Protein AF-A0A3S3REC6-F1 (afdb_monomer)

Sequence (178 aa):
SAFGVTTNAQSNPNDKLFLATKEIIESSFNVWVVLAFIFPEFEFIFYPIRLVCSKLQTLLNLGPISHVIRVSSLILEQRRKQNVKRNDLLQAMIDAKVNVEGLKTINENSLAINSDMSANDQMAENVPSLENKKLMKQMNDDEIVANTVLFFEAGYETTSTALAFVIHVLVNNEDIQE

Secondary structure (DSSP, 8-state):
-TT-----TTT-TT-HHHHHHHHHHHS---HHHHHHHH-GGGHHHHHHHHHHHHHHHHHH--SHHHHHHHHHHHHHHHHHHH----SSHHHHHHHT---GGGTTTS-GGGSS-----------------S-TT----PPPHHHHHHHHHHHHHHHHHHHHHHHHHHHHHHHH-HHH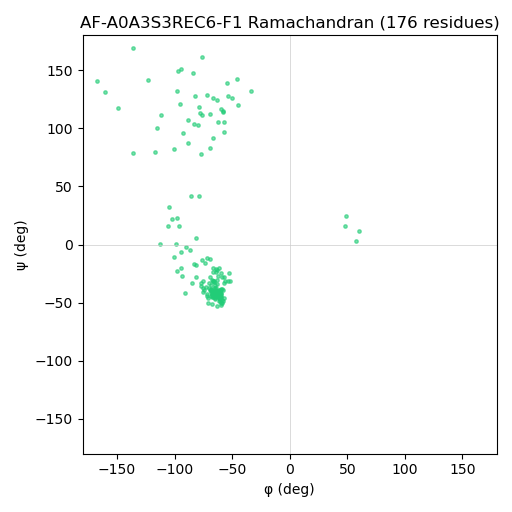H-

Foldseek 3Di:
DQLPDDFPVVVDVVGLLVVLLVCVVPVPDDVLVVVCVVCVVCCVVSVVVVVVVVVVCVVVCPHSVSVLLVVLLVSLVVCVVVVDQDPHPLSVLVVLADDPVVVVPPDPVVVDDPPPPDDDDDDDPDDPPDDVPPPPDGADSSNSSVVVSVCVSVVVVVVVVVVVVVVVVCVVCVVVVD

Radius of gyration: 25.07 Å; Cα contacts (8 Å, |Δi|>4): 68; chains: 1; bounding box: 64×61×57 Å

Organism: NCBI:txid1965070

InterPro domains:
  IPR001128 Cytochrome P450 [PF00067] (101-178)
  IPR036396 Cytochrome P450 superfamily [G3DSA:1.10.630.10] (1-178)
  IPR036396 Cytochrome P450 superfamily [SSF48264] (2-178)
  IPR050476 Insect Cytochrome P450 Detoxification [PTHR24292] (2-178)

Structure (mmCIF, N/CA/C/O backbone):
data_AF-A0A3S3REC6-F1
#
_entry.id   AF-A0A3S3REC6-F1
#
loop_
_atom_site.group_PDB
_atom_site.id
_atom_site.type_symbol
_atom_site.label_atom_id
_atom_site.label_alt_id
_atom_site.label_comp_id
_atom_site.label_asym_id
_atom_site.label_entity_id
_atom_site.label_seq_id
_atom_site.pdbx_PDB_ins_code
_atom_site.Cartn_x
_atom_site.Cartn_y
_atom_site.Cartn_z
_atom_site.occupancy
_atom_site.B_iso_or_equiv
_atom_site.auth_seq_id
_atom_site.auth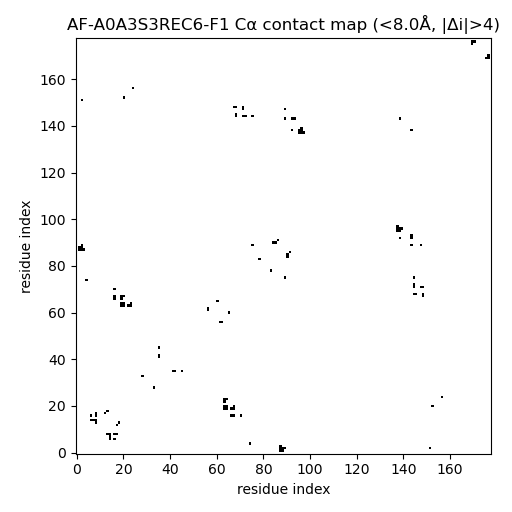_comp_id
_atom_site.auth_asym_id
_atom_site.auth_atom_id
_atom_site.pdbx_PDB_model_num
ATOM 1 N N . SER A 1 1 ? 10.496 4.361 12.028 1.00 49.28 1 SER A N 1
ATOM 2 C CA . SER A 1 1 ? 9.815 4.619 10.744 1.00 49.28 1 SER A CA 1
ATOM 3 C C . SER A 1 1 ? 10.330 3.619 9.723 1.00 49.28 1 SER A C 1
ATOM 5 O O . SER A 1 1 ? 11.511 3.681 9.402 1.00 49.28 1 SER A O 1
ATOM 7 N N . ALA A 1 2 ? 9.493 2.670 9.281 1.00 54.16 2 ALA A N 1
ATOM 8 C CA . ALA A 1 2 ? 9.891 1.559 8.400 1.00 54.16 2 ALA A CA 1
ATOM 9 C C . ALA A 1 2 ? 10.463 2.020 7.044 1.00 54.16 2 ALA A C 1
ATOM 11 O O . ALA A 1 2 ? 11.288 1.329 6.455 1.00 54.16 2 ALA A O 1
ATOM 12 N N . PHE A 1 3 ? 10.087 3.225 6.601 1.00 63.03 3 PHE A N 1
ATOM 13 C CA . PHE A 1 3 ? 10.515 3.804 5.323 1.00 63.03 3 PHE A CA 1
ATOM 14 C C . PHE A 1 3 ? 11.426 5.026 5.471 1.00 63.03 3 PHE A C 1
ATOM 16 O O . PHE A 1 3 ? 11.869 5.603 4.479 1.00 63.03 3 PHE A O 1
ATOM 23 N N . GLY A 1 4 ? 11.744 5.431 6.706 1.00 61.41 4 GLY A N 1
ATOM 24 C CA . GLY A 1 4 ? 12.686 6.517 6.990 1.00 61.41 4 GLY A CA 1
ATOM 25 C C . GLY A 1 4 ? 12.305 7.889 6.417 1.00 61.41 4 GLY A C 1
ATOM 26 O O . GLY A 1 4 ? 13.149 8.781 6.430 1.00 61.41 4 GLY A O 1
ATOM 27 N N . VAL A 1 5 ? 11.072 8.062 5.931 1.00 67.38 5 VAL A N 1
ATOM 28 C CA . VAL A 1 5 ? 10.570 9.323 5.377 1.00 67.38 5 VAL A CA 1
ATOM 29 C C . VAL A 1 5 ? 10.126 10.219 6.522 1.00 67.38 5 VAL A C 1
ATOM 31 O O . VAL A 1 5 ? 9.345 9.808 7.381 1.00 67.38 5 VAL A O 1
ATOM 34 N N . THR A 1 6 ? 10.631 11.446 6.541 1.00 65.44 6 THR A N 1
ATOM 35 C CA . THR A 1 6 ? 10.161 12.494 7.445 1.00 65.44 6 THR A CA 1
ATOM 36 C C . THR A 1 6 ? 9.006 13.223 6.770 1.00 65.44 6 THR A C 1
ATOM 38 O O . THR A 1 6 ? 9.214 14.207 6.065 1.00 65.44 6 THR A O 1
ATOM 41 N N . THR A 1 7 ? 7.788 12.717 6.940 1.00 68.94 7 THR A N 1
ATOM 42 C CA . THR A 1 7 ? 6.572 13.434 6.534 1.00 68.94 7 THR A CA 1
ATOM 43 C C . THR A 1 7 ? 5.969 14.129 7.738 1.00 68.94 7 THR A C 1
ATOM 45 O O . THR A 1 7 ? 5.781 13.502 8.781 1.00 68.94 7 THR A O 1
ATOM 48 N N . ASN A 1 8 ? 5.611 15.403 7.598 1.00 72.62 8 ASN A N 1
ATOM 49 C CA . ASN A 1 8 ? 4.960 16.152 8.671 1.00 72.62 8 ASN A CA 1
ATOM 50 C C . ASN A 1 8 ? 3.435 15.940 8.672 1.00 72.62 8 ASN A C 1
ATOM 52 O O . ASN A 1 8 ? 2.672 16.884 8.849 1.00 72.62 8 ASN A O 1
ATOM 56 N N . ALA A 1 9 ? 2.988 14.703 8.450 1.00 74.75 9 ALA A N 1
ATOM 57 C CA . ALA A 1 9 ? 1.572 14.370 8.306 1.00 74.75 9 ALA A CA 1
ATOM 58 C C . ALA A 1 9 ? 0.759 14.632 9.590 1.00 74.75 9 ALA A C 1
ATOM 60 O O . ALA A 1 9 ? -0.441 14.858 9.519 1.00 74.75 9 ALA A O 1
ATOM 61 N N . GLN A 1 10 ? 1.412 14.637 10.759 1.00 77.06 10 GLN A N 1
ATOM 62 C CA . GLN A 1 10 ? 0.760 14.926 12.041 1.00 77.06 10 GLN A CA 1
ATOM 63 C C . GLN A 1 10 ? 0.491 16.421 12.260 1.00 77.06 10 GLN A C 1
ATOM 65 O O . GLN A 1 10 ? -0.531 16.764 12.843 1.00 77.06 10 GLN A O 1
ATOM 70 N N . SER A 1 11 ? 1.379 17.313 11.798 1.00 81.56 11 SER A N 1
ATOM 71 C CA . SER A 1 11 ? 1.200 18.766 11.985 1.00 81.56 11 SER A CA 1
ATOM 72 C C . SER A 1 11 ? 0.593 19.448 10.759 1.00 81.56 11 SER A C 1
ATOM 74 O O . SER A 1 11 ? 0.043 20.539 10.875 1.00 81.56 11 SER A O 1
ATOM 76 N N . ASN A 1 12 ? 0.724 18.838 9.577 1.00 84.06 12 ASN A N 1
ATOM 77 C CA . ASN A 1 12 ? 0.221 19.360 8.314 1.00 84.06 12 ASN A CA 1
ATOM 78 C C . ASN A 1 12 ? -0.876 18.443 7.740 1.00 84.06 12 ASN A C 1
ATOM 80 O O . ASN A 1 12 ? -0.551 17.454 7.078 1.00 84.06 12 ASN A O 1
ATOM 84 N N . PRO A 1 13 ? -2.162 18.806 7.904 1.00 77.12 13 PRO A N 1
ATOM 85 C CA . PRO A 1 13 ? -3.290 18.061 7.340 1.00 77.12 13 PRO A CA 1
ATOM 86 C C . PRO A 1 13 ? -3.283 17.979 5.805 1.00 77.12 13 PRO A C 1
ATOM 88 O O . PRO A 1 13 ? -3.924 1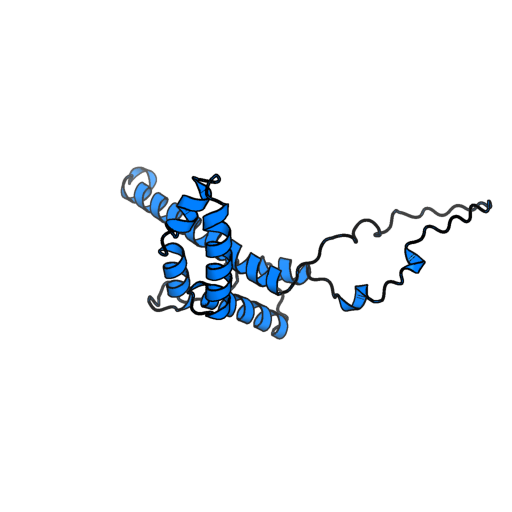7.102 5.236 1.00 77.12 13 PRO A O 1
ATOM 91 N N . ASN A 1 14 ? -2.553 18.877 5.130 1.00 80.56 14 ASN A N 1
ATOM 92 C CA . ASN A 1 14 ? -2.442 18.943 3.670 1.00 80.56 14 ASN A CA 1
ATOM 93 C C . ASN A 1 14 ? -1.171 18.257 3.138 1.00 80.56 14 ASN A C 1
ATOM 95 O O . ASN A 1 14 ? -0.675 18.597 2.059 1.00 80.56 14 ASN A O 1
ATOM 99 N N . ASP A 1 15 ? -0.584 17.332 3.900 1.00 84.19 15 ASP A N 1
ATOM 100 C CA . ASP A 1 15 ? 0.546 16.546 3.415 1.00 84.19 15 ASP A CA 1
ATOM 101 C C . ASP A 1 15 ? 0.125 15.687 2.208 1.00 84.19 15 ASP A C 1
ATOM 103 O O . ASP A 1 15 ? -0.830 14.915 2.261 1.00 84.19 15 ASP A O 1
ATOM 107 N N . LYS A 1 16 ? 0.840 15.836 1.086 1.00 81.75 16 LYS A N 1
ATOM 108 C CA . LYS A 1 16 ? 0.471 15.197 -0.188 1.00 81.75 16 LYS A CA 1
ATOM 109 C C . LYS A 1 16 ? 0.587 13.674 -0.146 1.00 81.75 16 LYS A C 1
ATOM 111 O O . LYS A 1 16 ? -0.143 13.007 -0.871 1.00 81.75 16 LYS A O 1
ATOM 116 N N . LEU A 1 17 ? 1.516 13.121 0.644 1.00 82.56 17 LEU A N 1
ATOM 117 C CA . LEU A 1 17 ? 1.631 11.669 0.791 1.00 82.56 17 LEU A CA 1
ATOM 118 C C . LEU A 1 17 ? 0.459 11.148 1.620 1.00 82.56 17 LEU A C 1
ATOM 120 O O . LEU A 1 17 ? -0.164 10.166 1.228 1.00 82.56 17 LEU A O 1
ATOM 124 N N . PHE A 1 18 ? 0.129 11.834 2.715 1.00 83.31 18 PHE A N 1
ATOM 125 C CA . PHE A 1 18 ? -1.024 11.500 3.545 1.00 83.31 18 PHE A CA 1
ATOM 126 C C . PHE A 1 18 ? -2.338 11.554 2.758 1.00 83.31 18 PHE A C 1
ATOM 128 O O . PHE A 1 18 ? -3.072 10.573 2.764 1.00 83.31 18 PHE A O 1
ATOM 135 N N . LEU A 1 19 ? -2.604 12.643 2.029 1.00 84.50 19 LEU A N 1
ATOM 136 C CA . LEU A 1 19 ? -3.823 12.780 1.226 1.00 84.50 19 LEU A CA 1
ATOM 137 C C . LEU A 1 19 ? -3.920 11.705 0.140 1.00 84.50 19 LEU A C 1
ATOM 139 O O . LEU A 1 19 ? -4.956 11.063 0.023 1.00 84.50 19 LEU A O 1
ATOM 143 N N . ALA A 1 20 ? -2.831 11.436 -0.587 1.00 82.75 20 ALA A N 1
ATOM 144 C CA . ALA A 1 20 ? -2.816 10.369 -1.586 1.00 82.75 20 ALA A CA 1
ATOM 145 C C . ALA A 1 20 ? -3.077 8.989 -0.960 1.00 82.75 20 ALA A C 1
ATOM 147 O O . ALA A 1 20 ? -3.806 8.185 -1.524 1.00 82.75 20 ALA A O 1
ATOM 148 N N . THR A 1 21 ? -2.511 8.720 0.219 1.00 81.56 21 THR A N 1
ATOM 149 C CA . THR A 1 21 ? -2.724 7.456 0.945 1.00 81.56 21 THR A CA 1
ATOM 150 C C . THR A 1 21 ? -4.165 7.335 1.429 1.00 81.56 21 THR A C 1
ATOM 152 O O . THR A 1 21 ? -4.786 6.290 1.275 1.00 81.56 21 THR A O 1
ATOM 155 N N . LYS A 1 22 ? -4.715 8.426 1.968 1.00 84.62 22 LYS A N 1
ATOM 156 C CA . LYS A 1 22 ? -6.105 8.503 2.405 1.00 84.62 22 LYS A CA 1
ATOM 157 C C . LYS A 1 22 ? -7.062 8.243 1.243 1.00 84.62 22 LYS A C 1
ATOM 159 O O . LYS A 1 22 ? -7.970 7.440 1.390 1.00 84.62 22 LYS A O 1
ATOM 164 N N . GLU A 1 23 ? -6.822 8.849 0.083 1.00 82.50 23 GLU A N 1
ATOM 165 C CA . GLU A 1 23 ? -7.627 8.621 -1.121 1.00 82.50 23 GLU A CA 1
ATOM 166 C C . GLU A 1 23 ? -7.552 7.172 -1.628 1.00 82.50 23 GLU A C 1
ATOM 168 O O . GLU A 1 23 ? -8.547 6.670 -2.138 1.00 82.50 23 GLU A O 1
ATOM 173 N N . ILE A 1 24 ? -6.414 6.480 -1.483 1.00 80.94 24 ILE A N 1
ATOM 174 C CA . ILE A 1 24 ? -6.293 5.050 -1.836 1.00 80.94 24 ILE A CA 1
ATOM 175 C C . ILE A 1 24 ? -7.155 4.189 -0.913 1.00 80.94 24 ILE A C 1
ATOM 177 O O . ILE A 1 24 ? -7.873 3.320 -1.393 1.00 80.94 24 ILE A O 1
ATOM 181 N N . ILE A 1 25 ? -7.110 4.454 0.391 1.00 80.06 25 ILE A N 1
ATOM 182 C CA . ILE A 1 25 ? -7.803 3.640 1.399 1.00 80.06 25 ILE A CA 1
ATOM 183 C C . ILE A 1 25 ? -9.306 3.925 1.399 1.00 80.06 25 ILE A C 1
ATOM 185 O O . ILE A 1 25 ? -10.121 3.013 1.490 1.00 80.06 25 ILE A O 1
ATOM 189 N N . GLU A 1 26 ? -9.695 5.193 1.257 1.00 82.44 26 GLU A N 1
ATOM 190 C CA . GLU A 1 26 ? -11.101 5.581 1.122 1.00 82.44 26 GLU A CA 1
ATOM 191 C C . GLU A 1 26 ? -11.669 5.236 -0.261 1.00 82.44 26 GLU A C 1
ATOM 193 O O . GLU A 1 26 ? -12.894 5.209 -0.431 1.00 82.44 26 GLU A O 1
ATOM 198 N N . SER A 1 27 ? -10.815 4.948 -1.254 1.00 73.19 27 SER A N 1
ATOM 199 C CA . SER A 1 27 ? -11.270 4.471 -2.556 1.00 73.19 27 SER A CA 1
ATOM 200 C C . SER A 1 27 ? -11.979 3.137 -2.370 1.00 73.19 27 SER A C 1
ATOM 202 O O . SER A 1 27 ? -11.367 2.086 -2.203 1.00 73.19 27 SER A O 1
ATOM 204 N N . SER A 1 28 ? -13.304 3.178 -2.470 1.00 62.84 28 SER A N 1
ATOM 205 C CA . SER A 1 28 ? -14.133 1.983 -2.401 1.00 62.84 28 SER A CA 1
ATOM 206 C C . SER A 1 28 ? -13.676 0.959 -3.437 1.00 62.84 28 SER A C 1
ATOM 208 O O . SER A 1 28 ? -13.375 1.316 -4.584 1.00 62.84 28 SER A O 1
ATOM 210 N N . PHE A 1 29 ? -13.659 -0.322 -3.049 1.00 65.50 29 PHE A N 1
ATOM 211 C CA . PHE A 1 29 ? -13.465 -1.402 -4.008 1.00 65.50 29 PHE A CA 1
ATOM 212 C C . PHE A 1 29 ? -14.436 -1.198 -5.161 1.00 65.50 29 PHE A C 1
ATOM 214 O O . PHE A 1 29 ? -15.644 -1.039 -4.964 1.00 65.50 29 PHE A O 1
ATOM 221 N N . ASN A 1 30 ? -13.897 -1.174 -6.375 1.00 69.81 30 ASN A N 1
ATOM 222 C CA . ASN A 1 30 ? -14.720 -1.046 -7.556 1.00 69.81 30 ASN A CA 1
ATOM 223 C C . ASN A 1 30 ? -15.709 -2.223 -7.554 1.00 69.81 30 ASN A C 1
ATOM 225 O O . ASN A 1 30 ? -15.290 -3.378 -7.635 1.00 69.81 30 ASN A O 1
ATOM 229 N N . VAL A 1 31 ? -17.010 -1.937 -7.424 1.00 74.31 31 VAL A N 1
ATOM 230 C CA . VAL A 1 31 ? -18.066 -2.959 -7.315 1.00 74.31 31 VAL A CA 1
ATOM 231 C C . VAL A 1 31 ? -17.983 -3.949 -8.476 1.00 74.31 31 VAL A C 1
ATOM 233 O O . VAL A 1 31 ? -18.235 -5.133 -8.288 1.00 74.31 31 VAL A O 1
ATOM 236 N N . TRP A 1 32 ? -17.527 -3.504 -9.649 1.00 70.50 32 TRP A N 1
ATOM 237 C CA . TRP A 1 32 ? -17.286 -4.361 -10.807 1.00 70.50 32 TRP A CA 1
ATOM 238 C C . TRP A 1 32 ? -16.167 -5.389 -10.581 1.00 70.50 32 TRP A C 1
ATOM 240 O O . TRP A 1 32 ? -16.275 -6.515 -11.053 1.00 70.50 32 TRP A O 1
ATOM 250 N N . VAL A 1 33 ? -15.118 -5.036 -9.832 1.00 73.19 33 VAL A N 1
ATOM 251 C CA . VAL A 1 33 ? -14.030 -5.955 -9.445 1.00 73.19 33 VAL A CA 1
ATOM 252 C C . VAL A 1 33 ? -14.519 -6.961 -8.406 1.00 73.19 33 VAL A C 1
ATOM 254 O O . VAL A 1 33 ? -14.241 -8.150 -8.535 1.00 73.19 33 VAL A O 1
ATOM 257 N N . VAL A 1 34 ? -15.291 -6.509 -7.415 1.00 78.06 34 VAL A N 1
ATOM 258 C CA . VAL A 1 34 ? -15.887 -7.394 -6.399 1.00 78.06 34 VAL A CA 1
ATOM 259 C C . VAL A 1 34 ? -16.864 -8.375 -7.049 1.00 78.06 34 VAL A C 1
ATOM 261 O O . VAL A 1 34 ? -16.812 -9.572 -6.780 1.00 78.06 34 VAL A O 1
ATOM 264 N N . LEU A 1 35 ? -17.707 -7.893 -7.965 1.00 76.06 35 LEU A N 1
ATOM 265 C CA . LEU A 1 35 ? -18.659 -8.716 -8.706 1.00 76.06 35 LEU A CA 1
ATOM 266 C C . LEU A 1 35 ? -17.950 -9.754 -9.589 1.00 76.06 35 LEU A C 1
ATOM 268 O O . LEU A 1 35 ? -18.374 -10.906 -9.624 1.00 76.06 35 LEU A O 1
ATOM 272 N N . ALA A 1 36 ? -16.845 -9.374 -10.239 1.00 77.25 36 ALA A N 1
ATOM 273 C CA . ALA A 1 36 ? -16.024 -10.294 -11.024 1.00 77.25 36 ALA A CA 1
ATOM 274 C C . ALA A 1 36 ? -15.333 -11.370 -10.163 1.00 77.25 36 ALA A C 1
ATOM 276 O O . ALA A 1 36 ? -15.144 -12.486 -10.634 1.00 77.25 36 ALA A O 1
ATOM 277 N N . PHE A 1 37 ? -14.973 -11.060 -8.911 1.00 76.38 37 PHE A N 1
ATOM 278 C CA . PHE A 1 37 ? -14.384 -12.033 -7.982 1.00 76.38 37 PHE A CA 1
ATOM 279 C C . PHE A 1 37 ? -15.425 -13.011 -7.415 1.00 76.38 37 PHE A C 1
ATOM 281 O O . PHE A 1 37 ? -15.132 -14.190 -7.237 1.00 76.38 37 PHE A O 1
ATOM 288 N N . ILE A 1 38 ? -16.646 -12.535 -7.143 1.00 84.44 38 ILE A N 1
ATOM 289 C CA . ILE A 1 38 ? -17.734 -13.348 -6.574 1.00 84.44 38 ILE A CA 1
ATOM 290 C C . ILE A 1 38 ? -18.388 -14.253 -7.629 1.00 84.44 38 ILE A C 1
ATOM 292 O O . ILE A 1 38 ? -18.809 -15.360 -7.298 1.00 84.44 38 ILE A O 1
ATOM 296 N N . PHE A 1 39 ? -18.462 -13.817 -8.891 1.00 83.62 39 PHE A N 1
ATOM 297 C CA . PHE A 1 39 ? -19.075 -14.586 -9.979 1.00 83.62 39 PHE A CA 1
ATOM 298 C C . PHE A 1 39 ? -18.063 -14.946 -11.080 1.00 83.62 39 PHE A C 1
ATOM 300 O O . PHE A 1 39 ? -18.059 -14.314 -12.143 1.00 83.62 39 PHE A O 1
ATOM 307 N N . PRO A 1 40 ? -17.240 -15.993 -10.872 1.00 77.31 40 PRO A N 1
ATOM 308 C CA . PRO A 1 40 ? -16.238 -16.425 -11.849 1.00 77.31 40 PRO A CA 1
ATOM 309 C C . PRO A 1 40 ? -16.849 -16.915 -13.175 1.00 77.31 40 PRO A C 1
ATOM 311 O O . PRO A 1 40 ? -16.207 -16.836 -14.214 1.00 77.31 40 PRO A O 1
ATOM 314 N N . GLU A 1 41 ? -18.116 -17.334 -13.194 1.00 80.25 41 GLU A N 1
ATOM 315 C CA . GLU A 1 41 ? -18.803 -17.800 -14.414 1.00 80.25 41 GLU A CA 1
ATOM 316 C C . GLU A 1 41 ? -18.975 -16.707 -15.491 1.00 80.25 41 GLU A C 1
ATOM 318 O O . GLU A 1 41 ? -19.135 -17.004 -16.675 1.00 80.25 41 GLU A O 1
ATOM 323 N N . PHE A 1 42 ? -18.916 -15.423 -15.114 1.00 76.75 42 PHE A N 1
ATOM 324 C CA . PHE A 1 42 ? -19.007 -14.293 -16.051 1.00 76.75 42 PHE A CA 1
ATOM 325 C C . PHE A 1 42 ? -17.635 -13.750 -16.482 1.00 76.75 42 PHE A C 1
ATOM 327 O O . PHE A 1 42 ? -17.545 -12.652 -17.047 1.00 76.75 42 PHE A O 1
ATOM 334 N N . GLU A 1 43 ? -16.556 -14.506 -16.256 1.00 72.62 43 GLU A N 1
ATOM 335 C CA . GLU A 1 43 ? -15.186 -14.090 -16.573 1.00 72.62 43 GLU A CA 1
ATOM 336 C C . GLU A 1 43 ? -15.013 -13.709 -18.053 1.00 72.62 43 GLU A C 1
ATOM 338 O O . GLU A 1 43 ? -14.288 -12.766 -18.360 1.00 72.62 43 GLU A O 1
ATOM 343 N N . PHE A 1 44 ? -15.765 -14.327 -18.972 1.00 77.25 44 PHE A N 1
ATOM 344 C CA . PHE A 1 44 ? -15.744 -13.984 -20.400 1.00 77.25 44 PHE A CA 1
ATOM 345 C C . PHE A 1 44 ? -16.083 -12.507 -20.690 1.00 77.25 44 PHE A C 1
ATOM 347 O O . PHE A 1 44 ? -15.531 -11.918 -21.619 1.00 77.25 44 PHE A O 1
ATOM 354 N N . ILE A 1 45 ? -16.959 -11.887 -19.891 1.00 79.00 45 ILE A N 1
ATOM 355 C CA . ILE A 1 45 ? -17.371 -10.482 -20.055 1.00 79.00 45 ILE A CA 1
ATOM 356 C C . ILE A 1 45 ? -16.466 -9.559 -19.232 1.00 79.00 45 ILE A C 1
ATOM 358 O O . ILE A 1 45 ? -16.039 -8.508 -19.714 1.00 79.00 45 ILE A O 1
ATOM 362 N N . PHE A 1 46 ? -16.133 -9.951 -17.999 1.00 73.94 46 PHE A N 1
ATOM 363 C CA . PHE A 1 46 ? -15.335 -9.117 -17.098 1.00 73.94 46 PHE A CA 1
ATOM 364 C C . PHE A 1 46 ? -13.849 -9.077 -17.460 1.00 73.94 46 PHE A C 1
ATOM 366 O O . PHE A 1 46 ? -13.215 -8.041 -17.268 1.00 73.94 46 PHE A O 1
ATOM 373 N N . TYR A 1 47 ? -13.279 -10.145 -18.019 1.00 80.38 47 TYR A N 1
ATOM 374 C CA . TYR A 1 47 ? -11.870 -10.202 -18.411 1.00 80.38 47 TYR A CA 1
ATOM 375 C C . TYR A 1 47 ? -11.466 -9.134 -19.447 1.00 80.38 47 TYR A C 1
ATOM 377 O O . TYR A 1 47 ? -10.511 -8.396 -19.176 1.00 80.38 47 TYR A O 1
ATOM 385 N N . PRO A 1 48 ? -12.154 -8.972 -20.600 1.00 80.31 48 PRO A N 1
ATOM 386 C CA . PRO A 1 48 ? -11.786 -7.945 -21.575 1.00 80.31 48 PRO A CA 1
ATOM 387 C C . PRO A 1 48 ? -12.001 -6.530 -21.029 1.00 80.31 48 PRO A C 1
ATOM 389 O O . PRO A 1 48 ? -11.157 -5.662 -21.248 1.00 80.31 48 PRO A O 1
ATOM 392 N N . ILE A 1 49 ? -13.071 -6.302 -20.256 1.00 77.06 49 ILE A N 1
ATOM 393 C CA . ILE A 1 49 ? -13.320 -5.021 -19.579 1.00 77.06 49 ILE A CA 1
ATOM 394 C C . ILE A 1 49 ? -12.184 -4.719 -18.598 1.00 77.06 49 ILE A C 1
ATOM 396 O O . ILE A 1 49 ? -11.628 -3.625 -18.630 1.00 77.06 49 ILE A O 1
ATOM 400 N N . ARG A 1 50 ? -11.765 -5.699 -17.786 1.00 74.25 50 ARG A N 1
ATOM 401 C CA . ARG A 1 50 ? -10.642 -5.569 -16.849 1.00 74.25 50 ARG A CA 1
ATOM 402 C C . ARG A 1 50 ? -9.346 -5.227 -17.573 1.00 74.25 50 ARG A C 1
ATOM 404 O O . ARG A 1 50 ? -8.642 -4.337 -17.115 1.00 74.25 50 ARG A O 1
ATOM 411 N N . LEU A 1 51 ? -9.052 -5.885 -18.697 1.00 75.38 51 LEU A N 1
ATOM 412 C CA . LEU A 1 51 ? -7.837 -5.645 -19.481 1.00 75.38 51 LEU A CA 1
ATOM 413 C C . LEU A 1 51 ? -7.820 -4.242 -20.109 1.00 75.38 51 LEU A C 1
ATOM 415 O O . LEU A 1 51 ? -6.788 -3.571 -20.106 1.00 75.38 51 LEU A O 1
ATOM 419 N N . VAL A 1 52 ? -8.957 -3.781 -20.639 1.00 76.81 52 VAL A N 1
ATOM 420 C CA . VAL A 1 52 ? -9.086 -2.439 -21.226 1.00 76.81 52 VAL A CA 1
ATOM 421 C C . VAL A 1 52 ? -9.044 -1.367 -20.140 1.00 76.81 52 VAL A C 1
ATOM 423 O O . VAL A 1 52 ? -8.288 -0.408 -20.276 1.00 76.81 52 VAL A O 1
ATOM 426 N N . CYS A 1 53 ? -9.776 -1.542 -19.036 1.00 69.06 53 CYS A N 1
ATOM 427 C CA . CYS A 1 53 ? -9.737 -0.635 -17.891 1.00 69.06 53 CYS A CA 1
ATOM 428 C C . CYS A 1 53 ? -8.336 -0.564 -17.279 1.00 69.06 53 CYS A C 1
ATOM 430 O O . CYS A 1 53 ? -7.842 0.536 -17.055 1.00 69.06 53 CYS A O 1
ATOM 432 N N . SER A 1 54 ? -7.656 -1.698 -17.077 1.00 67.25 54 SER A N 1
ATOM 433 C CA . SER A 1 54 ? -6.303 -1.712 -16.515 1.00 67.25 54 SER A CA 1
ATOM 434 C C . SER A 1 54 ? -5.299 -1.034 -17.443 1.00 67.25 54 SER A C 1
ATOM 436 O O . SER A 1 54 ? -4.438 -0.294 -16.966 1.00 67.25 54 SER A O 1
ATOM 438 N N . LYS A 1 55 ? -5.414 -1.234 -18.766 1.00 65.25 55 LYS A N 1
ATOM 439 C CA . LYS A 1 55 ? -4.571 -0.544 -19.754 1.00 65.25 55 LYS A CA 1
ATOM 440 C C . LYS A 1 55 ? -4.861 0.951 -19.829 1.00 65.25 55 LYS A C 1
ATOM 442 O O . LYS A 1 55 ? -3.926 1.734 -19.899 1.00 65.25 55 LYS A O 1
ATOM 447 N N . LEU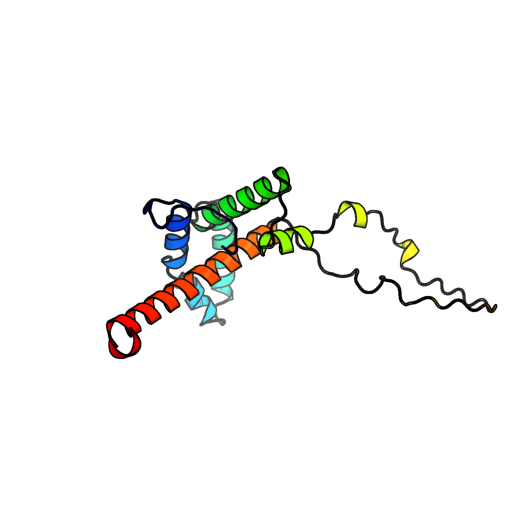 A 1 56 ? -6.125 1.360 -19.782 1.00 63.16 56 LEU A N 1
ATOM 448 C CA . LEU A 1 56 ? -6.506 2.771 -19.811 1.00 63.16 56 LEU A CA 1
ATOM 449 C C . LEU A 1 56 ? -6.070 3.498 -18.529 1.00 63.16 56 LEU A C 1
ATOM 451 O O . LEU A 1 56 ? -5.563 4.613 -18.591 1.00 63.16 56 LEU A O 1
ATOM 455 N N . GLN A 1 57 ? -6.202 2.842 -17.377 1.00 63.00 57 GLN A N 1
ATOM 456 C CA . GLN A 1 57 ? -5.796 3.373 -16.078 1.00 63.00 57 GLN A CA 1
ATOM 457 C C . GLN A 1 57 ? -4.270 3.502 -15.955 1.00 63.00 57 GLN A C 1
ATOM 459 O O . GLN A 1 57 ? -3.786 4.509 -15.441 1.00 63.00 57 GLN A O 1
ATOM 464 N N . THR A 1 58 ? -3.506 2.535 -16.482 1.00 61.44 58 THR A N 1
ATOM 465 C CA . THR A 1 58 ? -2.036 2.646 -16.579 1.00 61.44 58 THR A CA 1
ATOM 466 C C . THR A 1 58 ? -1.597 3.717 -17.575 1.00 61.44 58 THR A C 1
ATOM 468 O O . THR A 1 58 ? -0.618 4.408 -17.316 1.00 61.44 58 THR A O 1
ATOM 471 N N . LEU A 1 59 ? -2.327 3.917 -18.678 1.00 55.53 59 LEU A N 1
ATOM 472 C CA . LEU A 1 59 ? -2.008 4.967 -19.653 1.00 55.53 59 LEU A CA 1
ATOM 473 C C . LEU A 1 59 ? -2.284 6.375 -19.115 1.00 55.53 59 LEU A C 1
ATOM 475 O O . LEU A 1 59 ? -1.581 7.319 -19.466 1.00 55.53 59 LEU A O 1
ATOM 479 N N . LEU A 1 60 ? -3.309 6.519 -18.272 1.00 55.31 60 LEU A N 1
ATOM 480 C CA . LEU A 1 60 ? -3.710 7.814 -17.742 1.00 55.31 60 LEU A CA 1
ATOM 481 C C . LEU A 1 60 ? -2.889 8.261 -16.531 1.00 55.31 60 LEU A C 1
ATOM 483 O O . LEU A 1 60 ? -2.925 9.444 -16.256 1.00 55.31 60 LEU A O 1
ATOM 487 N N . ASN A 1 61 ? -2.138 7.409 -15.817 1.00 57.00 61 ASN A N 1
ATOM 488 C CA . ASN A 1 61 ? -1.251 7.802 -14.693 1.00 57.00 61 ASN A CA 1
ATOM 489 C C . ASN A 1 61 ? -1.871 8.740 -13.618 1.00 57.00 61 ASN A C 1
ATOM 491 O O . ASN A 1 61 ? -1.160 9.326 -12.798 1.00 57.00 61 ASN A O 1
ATOM 495 N N . LEU A 1 62 ? -3.200 8.865 -13.586 1.00 58.41 62 LEU A N 1
ATOM 496 C CA . LEU A 1 62 ? -3.948 9.906 -12.871 1.00 58.41 62 LEU A CA 1
ATOM 497 C C . LEU A 1 62 ? -4.556 9.397 -11.549 1.00 58.41 62 LEU A C 1
ATOM 499 O O . LEU A 1 62 ? -5.540 9.940 -11.060 1.00 58.41 62 LEU A O 1
ATOM 503 N N . GLY A 1 63 ? -4.001 8.322 -10.986 1.00 68.19 63 GLY A N 1
ATOM 504 C CA . GLY A 1 63 ? -4.485 7.731 -9.739 1.00 68.19 63 GLY A CA 1
ATOM 505 C C . GLY A 1 63 ? -3.693 8.207 -8.515 1.00 68.19 63 GLY A C 1
ATOM 506 O O . GLY A 1 63 ? -2.484 8.391 -8.629 1.00 68.19 63 GLY A O 1
ATOM 507 N N . PRO A 1 64 ? -4.304 8.298 -7.323 1.00 70.00 64 PRO A N 1
ATOM 508 C CA . PRO A 1 64 ? -3.599 8.595 -6.066 1.00 70.00 64 PRO A CA 1
ATOM 509 C C . PRO A 1 64 ? -2.391 7.672 -5.814 1.00 70.00 64 PRO A C 1
ATOM 511 O O . PRO A 1 64 ? -1.347 8.099 -5.314 1.00 70.00 64 PRO A O 1
ATOM 514 N N . ILE A 1 65 ? -2.476 6.421 -6.284 1.00 76.50 65 ILE A N 1
ATOM 515 C CA . ILE A 1 65 ? -1.390 5.436 -6.215 1.00 76.50 65 ILE A CA 1
ATOM 516 C C . ILE A 1 65 ? -0.141 5.848 -7.005 1.00 76.50 65 ILE A C 1
ATOM 518 O O . ILE A 1 65 ? 0.975 5.552 -6.581 1.00 76.50 65 ILE A O 1
ATOM 522 N N . SER A 1 66 ? -0.290 6.600 -8.104 1.00 80.12 66 SER A N 1
ATOM 523 C CA . SER A 1 66 ? 0.857 7.092 -8.876 1.00 80.12 66 SER A CA 1
ATOM 524 C C . SER A 1 66 ? 1.668 8.107 -8.070 1.00 80.12 66 SER A C 1
ATOM 526 O O . SER A 1 66 ? 2.895 8.146 -8.177 1.00 80.12 66 SER A O 1
ATOM 528 N N . HIS A 1 67 ? 1.014 8.873 -7.190 1.00 81.88 67 HIS A N 1
ATOM 529 C CA . HIS A 1 67 ? 1.694 9.798 -6.293 1.00 81.88 67 HIS A CA 1
ATOM 530 C C . HIS A 1 67 ? 2.535 9.056 -5.246 1.00 81.88 67 HIS A C 1
ATOM 532 O O . HIS A 1 67 ? 3.683 9.439 -5.012 1.00 81.88 67 HIS A O 1
ATOM 538 N N . VAL A 1 68 ? 2.008 7.977 -4.658 1.00 82.88 68 VAL A N 1
ATOM 539 C CA . VAL A 1 68 ? 2.740 7.145 -3.686 1.00 82.88 68 VAL A CA 1
ATOM 540 C C . VAL A 1 68 ? 3.911 6.425 -4.362 1.00 82.88 68 VAL A C 1
ATOM 542 O O . VAL A 1 68 ? 5.031 6.490 -3.860 1.00 82.88 68 VAL A O 1
ATOM 545 N N . ILE A 1 69 ? 3.702 5.844 -5.549 1.00 85.81 69 ILE A N 1
ATOM 546 C CA . ILE A 1 69 ? 4.764 5.219 -6.358 1.00 85.81 69 ILE A CA 1
ATOM 547 C C . ILE A 1 69 ? 5.878 6.226 -6.672 1.00 85.81 69 ILE A C 1
ATOM 549 O O . ILE A 1 69 ? 7.057 5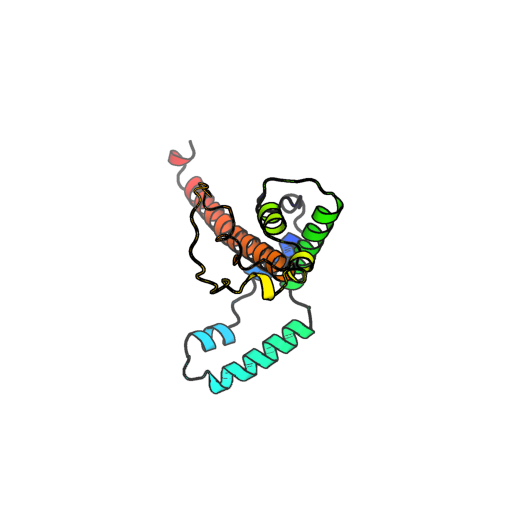.923 -6.489 1.00 85.81 69 ILE A O 1
ATOM 553 N N . ARG A 1 70 ? 5.518 7.448 -7.087 1.00 86.88 70 ARG A N 1
ATOM 554 C CA . ARG A 1 70 ? 6.472 8.526 -7.381 1.00 86.88 70 ARG A CA 1
ATOM 555 C C . ARG A 1 70 ? 7.263 8.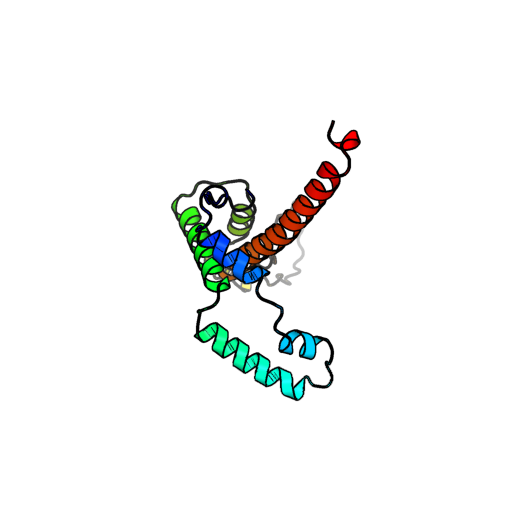955 -6.148 1.00 86.88 70 ARG A C 1
ATOM 557 O O . ARG A 1 70 ? 8.455 9.221 -6.246 1.00 86.88 70 ARG A O 1
ATOM 564 N N . VAL A 1 71 ? 6.624 9.061 -4.985 1.00 84.50 71 VAL A N 1
ATOM 565 C CA . VAL A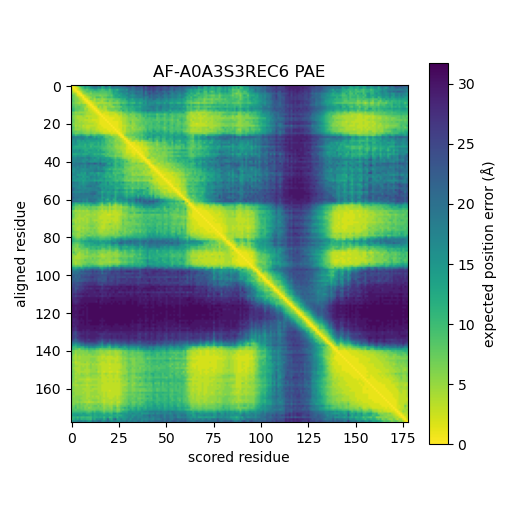 1 71 ? 7.331 9.394 -3.739 1.00 84.50 71 VAL A CA 1
ATOM 566 C C . VAL A 1 71 ? 8.302 8.270 -3.370 1.00 84.50 71 VAL A C 1
ATOM 568 O O . VAL A 1 71 ? 9.464 8.548 -3.079 1.00 84.50 71 VAL A O 1
ATOM 571 N N . SER A 1 72 ? 7.873 7.012 -3.468 1.00 85.19 72 SER A N 1
ATOM 572 C CA . SER A 1 72 ? 8.711 5.834 -3.218 1.00 85.19 72 SER A CA 1
ATOM 573 C C . SER A 1 72 ? 9.922 5.749 -4.154 1.00 85.19 72 SER A C 1
ATOM 575 O O . SER A 1 72 ? 11.031 5.489 -3.683 1.00 85.19 72 SER A O 1
ATOM 577 N N . SER A 1 73 ? 9.761 6.028 -5.452 1.00 86.56 73 SER A N 1
ATOM 578 C CA . SER A 1 73 ? 10.884 6.051 -6.400 1.00 86.56 73 SER A CA 1
ATOM 579 C C . SER A 1 73 ? 11.864 7.191 -6.108 1.00 86.56 73 SER A C 1
ATOM 581 O O . SER A 1 73 ? 13.074 6.969 -6.096 1.00 86.56 73 SER A O 1
ATOM 583 N N . LEU A 1 74 ? 11.367 8.383 -5.756 1.00 86.12 74 LEU A N 1
ATOM 584 C CA . LEU A 1 74 ? 12.212 9.507 -5.334 1.00 86.12 74 LEU A CA 1
ATOM 585 C C . LEU A 1 74 ? 13.027 9.175 -4.077 1.00 86.12 74 LEU A C 1
ATOM 587 O O . LEU A 1 74 ? 14.208 9.515 -3.998 1.00 86.12 74 LEU A O 1
ATOM 591 N N . ILE A 1 75 ? 12.426 8.480 -3.108 1.00 83.69 75 ILE A N 1
ATOM 592 C CA . ILE A 1 75 ? 13.117 8.039 -1.889 1.00 83.69 75 ILE A CA 1
ATOM 593 C C . ILE A 1 75 ? 14.215 7.022 -2.227 1.00 83.69 75 ILE A C 1
ATOM 595 O O . ILE A 1 75 ? 15.327 7.130 -1.702 1.00 83.69 75 ILE A O 1
ATOM 599 N N . LEU A 1 76 ? 13.933 6.059 -3.110 1.00 85.19 76 LEU A N 1
ATOM 600 C CA . LEU A 1 76 ? 14.910 5.071 -3.578 1.00 85.19 76 LEU A CA 1
ATOM 601 C C . LEU A 1 76 ? 16.104 5.747 -4.277 1.00 85.19 76 LEU A C 1
ATOM 603 O O . LEU A 1 76 ? 17.260 5.455 -3.961 1.00 85.19 76 LEU A O 1
ATOM 607 N N . GLU A 1 77 ? 15.843 6.696 -5.178 1.00 85.12 77 GLU A N 1
ATOM 608 C CA . GLU A 1 77 ? 16.889 7.449 -5.877 1.00 85.12 77 GLU A CA 1
ATOM 609 C C . GLU A 1 77 ? 17.724 8.319 -4.935 1.00 85.12 77 GLU A C 1
ATOM 611 O O . GLU A 1 77 ? 18.955 8.349 -5.032 1.00 85.12 77 GLU A O 1
ATOM 616 N N . GLN A 1 78 ? 17.073 9.029 -4.010 1.00 83.12 78 GLN A N 1
ATOM 617 C CA . GLN A 1 78 ? 17.759 9.876 -3.041 1.00 83.12 78 GLN A CA 1
ATOM 618 C C . GLN A 1 78 ? 18.707 9.052 -2.165 1.00 83.12 78 GLN A C 1
ATOM 620 O O . GLN A 1 78 ? 19.850 9.455 -1.937 1.00 83.12 78 GLN A O 1
ATOM 625 N N . ARG A 1 79 ? 18.267 7.870 -1.726 1.00 77.69 79 ARG A N 1
ATOM 626 C CA . ARG A 1 79 ? 19.084 6.945 -0.929 1.00 77.69 79 ARG A CA 1
ATOM 627 C C . ARG A 1 79 ? 20.293 6.431 -1.701 1.00 77.69 79 ARG A C 1
ATOM 629 O O . ARG A 1 79 ? 21.392 6.403 -1.150 1.00 77.69 79 ARG A O 1
ATOM 636 N N 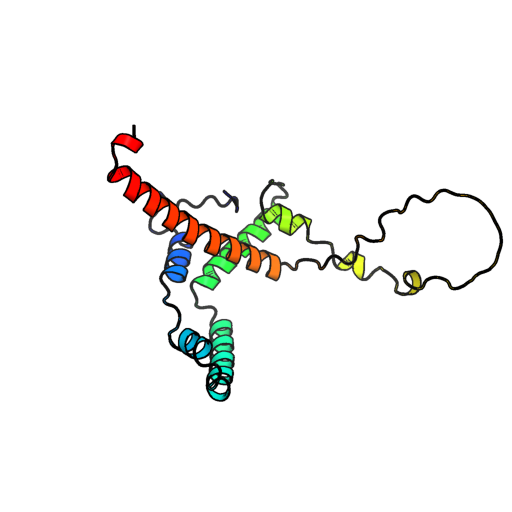. ARG A 1 80 ? 20.126 6.119 -2.990 1.00 77.31 80 ARG A N 1
ATOM 637 C CA . ARG A 1 80 ? 21.242 5.728 -3.866 1.00 77.31 80 ARG A CA 1
ATOM 638 C C . ARG A 1 80 ? 22.299 6.834 -3.970 1.00 77.31 80 ARG A C 1
ATOM 640 O O . ARG A 1 80 ? 23.487 6.534 -3.972 1.00 77.31 80 ARG A O 1
ATOM 647 N N . LYS A 1 81 ? 21.878 8.104 -4.026 1.00 81.88 81 LYS A N 1
ATOM 648 C CA . LYS A 1 81 ? 22.785 9.264 -4.125 1.00 81.88 81 LYS A CA 1
ATOM 649 C C . LYS A 1 81 ? 23.496 9.584 -2.812 1.00 81.88 81 LYS A C 1
ATOM 651 O O . LYS A 1 81 ? 24.662 9.957 -2.833 1.00 81.88 81 LYS A O 1
ATOM 656 N N . GLN A 1 82 ? 22.801 9.461 -1.682 1.00 75.00 82 GLN A N 1
ATOM 657 C CA . GLN A 1 82 ? 23.346 9.843 -0.377 1.00 75.00 82 GLN A CA 1
ATOM 658 C C . GLN A 1 82 ? 24.252 8.762 0.237 1.00 75.00 82 GLN A C 1
ATOM 660 O O . GLN A 1 82 ? 25.045 9.092 1.109 1.00 75.00 82 GLN A O 1
ATOM 665 N N . ASN A 1 83 ? 24.181 7.504 -0.225 1.00 68.44 83 ASN A N 1
ATOM 666 C CA . ASN A 1 83 ? 25.018 6.370 0.217 1.00 68.44 83 ASN A CA 1
ATOM 667 C C . ASN A 1 83 ? 25.106 6.208 1.754 1.00 68.44 83 ASN A C 1
ATOM 669 O O . ASN A 1 83 ? 26.060 5.655 2.298 1.00 68.44 83 ASN A O 1
ATOM 673 N N . VAL A 1 84 ? 24.093 6.706 2.469 1.00 68.94 84 VAL A N 1
ATOM 674 C CA . VAL A 1 84 ? 23.941 6.529 3.912 1.00 68.94 84 VAL A CA 1
ATOM 675 C C . VAL A 1 84 ? 23.172 5.234 4.117 1.00 68.94 84 VAL A C 1
ATOM 677 O O . VAL A 1 84 ? 21.972 5.171 3.852 1.00 68.94 84 VAL A O 1
ATOM 680 N N . LYS A 1 85 ? 23.866 4.196 4.585 1.00 70.62 85 LYS A N 1
ATOM 681 C CA . LYS A 1 85 ? 23.232 2.924 4.938 1.00 70.62 85 LYS A CA 1
ATOM 682 C C . LYS A 1 85 ? 22.414 3.083 6.214 1.00 70.62 85 LYS A C 1
ATOM 684 O O . LYS A 1 85 ? 22.923 3.549 7.233 1.00 70.62 85 LYS A O 1
ATOM 689 N N . ARG A 1 86 ? 21.150 2.666 6.166 1.00 74.44 86 ARG A N 1
ATOM 690 C CA . ARG A 1 86 ? 20.245 2.625 7.320 1.00 74.44 86 ARG A CA 1
ATOM 691 C C . ARG A 1 86 ? 19.720 1.207 7.491 1.00 74.44 86 ARG A C 1
ATOM 693 O O . ARG A 1 86 ? 19.405 0.566 6.503 1.00 74.44 86 ARG A O 1
ATOM 700 N N . ASN A 1 87 ? 19.578 0.724 8.721 1.00 80.12 87 ASN A N 1
ATOM 701 C CA . ASN A 1 87 ? 18.961 -0.582 8.969 1.00 80.12 87 ASN A CA 1
ATOM 702 C C . ASN A 1 87 ? 17.435 -0.468 8.846 1.00 80.12 87 ASN A C 1
ATOM 704 O O . ASN A 1 87 ? 16.732 -0.353 9.848 1.00 80.12 87 ASN A O 1
ATOM 708 N N . ASP A 1 88 ? 16.928 -0.425 7.617 1.00 84.12 88 ASP A N 1
ATOM 709 C CA . ASP A 1 88 ? 15.500 -0.419 7.316 1.00 84.12 88 ASP A CA 1
ATOM 710 C C . ASP A 1 88 ? 15.147 -1.371 6.165 1.00 84.12 88 ASP A C 1
ATOM 712 O O . ASP A 1 88 ? 16.018 -1.924 5.490 1.00 84.12 88 ASP A O 1
ATOM 716 N N . LEU A 1 89 ? 13.844 -1.596 5.975 1.00 85.06 89 LEU A N 1
ATOM 717 C CA . LEU A 1 89 ? 13.325 -2.533 4.978 1.00 85.06 89 LEU A CA 1
ATOM 718 C C . LEU A 1 89 ? 13.783 -2.163 3.561 1.00 85.06 89 LEU A C 1
ATOM 720 O O . LEU A 1 89 ? 14.126 -3.037 2.770 1.00 85.06 89 LEU A O 1
ATOM 724 N N . LEU A 1 90 ? 13.831 -0.866 3.248 1.00 84.50 90 LEU A N 1
ATOM 725 C CA . LEU A 1 90 ? 14.248 -0.385 1.935 1.00 84.50 90 LEU A CA 1
ATOM 726 C C . LEU A 1 90 ? 15.739 -0.638 1.686 1.00 84.50 90 LEU A C 1
ATOM 728 O O . LEU A 1 90 ? 16.099 -1.052 0.589 1.00 84.50 90 LEU A O 1
ATOM 732 N N . GLN A 1 91 ? 16.598 -0.476 2.695 1.00 83.75 91 GLN A N 1
ATOM 733 C CA . GLN A 1 91 ? 18.004 -0.861 2.586 1.00 83.75 91 GLN A CA 1
ATOM 734 C C . GLN A 1 91 ? 18.164 -2.368 2.382 1.00 83.75 91 GLN A C 1
ATOM 736 O O . GLN A 1 91 ? 18.947 -2.766 1.529 1.00 83.75 91 GLN A O 1
ATOM 741 N N . ALA A 1 92 ? 17.399 -3.202 3.092 1.00 85.25 92 ALA A N 1
ATOM 742 C CA . ALA A 1 92 ? 17.436 -4.650 2.888 1.00 85.25 92 ALA A CA 1
ATOM 743 C C . ALA A 1 92 ? 17.039 -5.037 1.450 1.00 85.25 92 ALA A C 1
ATOM 745 O O . ALA A 1 92 ? 17.672 -5.901 0.847 1.00 85.25 92 ALA A O 1
ATOM 746 N N . MET A 1 93 ? 16.040 -4.357 0.873 1.00 85.06 93 MET A N 1
ATOM 747 C CA . MET A 1 93 ? 15.634 -4.546 -0.526 1.00 85.06 93 MET A CA 1
ATOM 748 C C . MET A 1 93 ? 16.695 -4.050 -1.525 1.00 85.06 93 MET A C 1
ATOM 750 O O . MET A 1 93 ? 16.923 -4.701 -2.542 1.00 85.06 93 MET A O 1
ATOM 754 N N . ILE A 1 94 ? 17.377 -2.936 -1.236 1.00 82.00 94 ILE A N 1
ATOM 755 C CA . ILE A 1 94 ? 18.489 -2.424 -2.057 1.00 82.00 94 ILE A CA 1
ATOM 756 C C . ILE A 1 94 ? 19.701 -3.361 -1.989 1.00 82.00 94 ILE A C 1
ATOM 758 O O . ILE A 1 94 ? 20.307 -3.639 -3.017 1.00 82.00 94 ILE A O 1
ATOM 762 N N . ASP A 1 95 ? 20.051 -3.866 -0.806 1.00 80.19 95 ASP A N 1
ATOM 763 C CA . ASP A 1 95 ? 21.183 -4.778 -0.615 1.00 80.19 95 ASP A CA 1
ATOM 764 C C . ASP A 1 95 ? 20.916 -6.156 -1.248 1.00 80.19 95 ASP A C 1
ATOM 766 O O . ASP A 1 95 ? 21.845 -6.826 -1.697 1.00 80.19 95 ASP A O 1
ATOM 770 N N . ALA A 1 96 ? 19.646 -6.565 -1.348 1.00 78.50 96 ALA A N 1
ATOM 771 C CA . ALA A 1 96 ? 19.228 -7.756 -2.088 1.00 78.50 96 ALA A CA 1
ATOM 772 C C . ALA A 1 96 ? 19.325 -7.594 -3.622 1.00 78.50 96 ALA A C 1
ATOM 774 O O . ALA A 1 96 ? 19.240 -8.587 -4.352 1.00 78.50 96 ALA A O 1
ATOM 775 N N . LYS A 1 97 ? 19.528 -6.371 -4.135 1.00 71.44 97 LYS A N 1
ATOM 776 C CA . LYS A 1 97 ? 19.726 -6.097 -5.565 1.00 71.44 97 LYS A CA 1
ATOM 777 C C . LYS A 1 97 ? 21.170 -6.422 -5.974 1.00 71.44 97 LYS A C 1
ATOM 779 O O . LYS A 1 97 ? 22.087 -5.641 -5.733 1.00 71.44 97 LYS A O 1
ATOM 784 N N . VAL A 1 98 ? 21.389 -7.555 -6.642 1.00 60.66 98 VAL A N 1
ATOM 785 C CA . VAL A 1 98 ? 22.697 -7.899 -7.238 1.00 60.66 98 VAL A CA 1
ATOM 786 C C . VAL A 1 98 ? 22.847 -7.247 -8.624 1.00 60.66 98 VAL A C 1
ATOM 788 O O . VAL A 1 98 ? 21.875 -7.038 -9.347 1.00 60.66 98 VAL A O 1
ATOM 791 N N . ASN A 1 99 ? 24.081 -6.877 -8.988 1.00 54.88 99 ASN A N 1
ATOM 792 C CA . ASN A 1 99 ? 24.405 -6.216 -10.253 1.00 54.88 99 ASN A CA 1
ATOM 793 C C . ASN A 1 99 ? 24.224 -7.168 -11.454 1.00 54.88 99 ASN A C 1
ATOM 795 O O . ASN A 1 99 ? 25.001 -8.107 -11.635 1.00 54.88 99 ASN A O 1
ATOM 799 N N . VAL A 1 100 ? 23.227 -6.887 -12.296 1.00 53.16 100 VAL A N 1
ATOM 800 C CA . VAL A 1 100 ? 22.893 -7.632 -13.526 1.00 53.16 100 VAL A CA 1
ATOM 801 C C . VAL A 1 100 ? 24.069 -7.699 -14.511 1.00 53.16 100 VAL A C 1
ATOM 803 O O . VAL A 1 100 ? 24.199 -8.666 -15.261 1.00 53.16 100 VAL A O 1
ATOM 806 N N . GLU A 1 101 ? 24.974 -6.720 -14.496 1.00 51.12 101 GLU A N 1
ATOM 807 C CA . GLU A 1 101 ? 26.145 -6.709 -15.382 1.00 51.12 101 GLU A CA 1
ATOM 808 C C . GLU A 1 101 ? 27.145 -7.829 -15.056 1.00 51.12 101 GLU A C 1
ATOM 810 O O . GLU A 1 101 ? 27.754 -8.381 -15.968 1.00 51.12 101 GLU A O 1
ATOM 815 N N . GLY A 1 102 ? 27.241 -8.247 -13.788 1.00 52.59 102 GLY A N 1
ATOM 816 C CA . GLY A 1 102 ? 28.099 -9.360 -13.365 1.00 52.59 102 GLY A CA 1
ATOM 817 C C . GLY A 1 102 ? 27.547 -10.751 -13.704 1.00 52.59 102 GLY A C 1
ATOM 818 O O . GLY A 1 102 ? 28.279 -11.737 -13.623 1.00 52.59 102 GLY A O 1
ATOM 819 N N . LEU A 1 103 ? 26.268 -10.848 -14.088 1.00 52.28 103 LEU A N 1
ATOM 820 C CA . LEU A 1 103 ? 25.631 -12.095 -14.532 1.00 52.28 103 LEU A CA 1
ATOM 821 C C . LEU A 1 103 ? 25.859 -12.364 -16.022 1.00 52.28 103 LEU A C 1
ATOM 823 O O . LEU A 1 103 ? 26.013 -13.516 -16.409 1.00 52.28 103 LEU A O 1
ATOM 827 N N . LYS A 1 104 ? 25.945 -11.316 -16.851 1.00 54.88 104 LYS A N 1
ATOM 828 C CA . LYS A 1 104 ? 26.261 -11.451 -18.287 1.00 54.88 104 LYS A CA 1
ATOM 829 C C . LYS A 1 104 ? 27.685 -11.958 -18.540 1.00 54.88 104 LYS A C 1
ATOM 831 O O . LYS A 1 104 ? 27.974 -12.454 -19.620 1.00 54.88 104 LYS A O 1
ATOM 836 N N . THR A 1 105 ? 28.568 -11.825 -17.553 1.00 52.84 105 THR A N 1
ATOM 837 C CA . THR A 1 105 ? 29.955 -12.308 -17.588 1.00 52.84 105 THR A CA 1
ATOM 838 C C . THR A 1 105 ? 30.125 -13.761 -17.146 1.00 52.84 105 THR A C 1
ATOM 840 O O . THR A 1 105 ? 31.239 -14.277 -17.210 1.00 52.84 105 THR A O 1
ATOM 843 N N . ILE A 1 106 ? 29.064 -14.435 -16.688 1.00 58.59 106 ILE A N 1
ATOM 844 C CA . ILE A 1 106 ? 29.137 -15.856 -16.339 1.00 58.59 106 ILE A CA 1
ATOM 845 C C . ILE A 1 106 ? 28.967 -16.657 -17.631 1.00 58.59 106 ILE A C 1
ATOM 847 O O . ILE A 1 106 ? 27.878 -16.742 -18.188 1.00 58.59 106 ILE A O 1
ATOM 851 N N . ASN A 1 107 ? 30.083 -17.180 -18.132 1.00 55.00 107 ASN A N 1
ATOM 852 C CA . ASN A 1 107 ? 30.142 -18.004 -19.332 1.00 55.00 107 ASN A CA 1
ATOM 853 C C . ASN A 1 107 ? 29.420 -19.340 -19.083 1.00 55.00 107 ASN A C 1
ATOM 855 O O . ASN A 1 107 ? 29.753 -20.054 -18.138 1.00 55.00 107 ASN A O 1
ATOM 859 N N . GLU A 1 108 ? 28.466 -19.685 -19.949 1.00 56.81 108 GLU A N 1
ATOM 860 C CA . GLU A 1 108 ? 27.684 -20.932 -19.915 1.00 56.81 108 GLU A CA 1
ATOM 861 C C . GLU A 1 108 ? 28.575 -22.190 -19.860 1.00 56.81 108 GLU A C 1
ATOM 863 O O . GLU A 1 108 ? 28.188 -23.209 -19.289 1.00 56.81 108 GLU A O 1
ATOM 868 N N . ASN A 1 109 ? 29.820 -22.096 -20.341 1.00 52.88 109 ASN A N 1
ATOM 869 C CA . ASN A 1 109 ? 30.801 -23.179 -20.295 1.00 52.88 109 ASN A CA 1
ATOM 870 C C . ASN A 1 109 ? 31.319 -23.517 -18.884 1.00 52.88 109 ASN A C 1
ATOM 872 O O . ASN A 1 109 ? 31.958 -24.553 -18.730 1.00 52.88 109 ASN A O 1
ATOM 876 N N . SER A 1 110 ? 31.073 -22.692 -17.858 1.00 53.62 110 SER A N 1
ATOM 877 C CA . SER A 1 110 ? 31.435 -23.033 -16.471 1.00 53.62 110 SER A CA 1
ATOM 878 C C . SER A 1 110 ? 30.328 -23.774 -15.711 1.00 53.62 110 SER A C 1
ATOM 880 O O . SER A 1 110 ? 30.525 -24.101 -14.546 1.00 53.62 110 SER A O 1
ATOM 882 N N . LEU A 1 111 ? 29.159 -23.994 -16.329 1.00 58.53 111 LEU A N 1
ATOM 883 C CA . LEU A 1 111 ? 28.009 -24.687 -15.725 1.00 58.53 111 LEU A CA 1
ATOM 884 C C . LEU A 1 111 ? 27.878 -26.152 -16.165 1.00 58.53 111 LEU A C 1
ATOM 886 O O . LEU A 1 111 ? 27.080 -26.894 -15.591 1.00 58.53 111 LEU A O 1
ATOM 890 N N . ALA A 1 112 ? 28.643 -26.585 -17.168 1.00 55.69 112 ALA A N 1
ATOM 891 C CA . ALA A 1 112 ? 28.734 -27.993 -17.516 1.00 55.69 112 ALA A CA 1
ATOM 892 C C . ALA A 1 112 ? 29.686 -28.684 -16.532 1.00 55.69 112 ALA A C 1
ATOM 894 O O . ALA A 1 112 ? 30.868 -28.354 -16.453 1.00 55.69 112 ALA A O 1
ATOM 895 N N . ILE A 1 113 ? 29.171 -29.656 -15.778 1.00 54.38 113 ILE A N 1
ATOM 896 C CA . ILE A 1 113 ? 30.005 -30.610 -15.046 1.00 54.38 113 ILE A CA 1
ATOM 897 C C . ILE A 1 113 ? 30.880 -31.296 -16.096 1.00 54.38 113 ILE A C 1
ATOM 899 O O . ILE A 1 113 ? 30.350 -31.996 -16.958 1.00 54.38 113 ILE A O 1
ATOM 903 N N . ASN A 1 114 ? 32.197 -31.075 -16.053 1.00 52.25 114 ASN A N 1
ATOM 904 C CA . ASN A 1 114 ? 33.136 -31.809 -16.894 1.00 52.25 114 ASN A CA 1
ATOM 905 C C . ASN A 1 114 ? 32.948 -33.300 -16.599 1.00 52.25 114 ASN A C 1
ATOM 907 O O . ASN A 1 114 ? 33.342 -33.790 -15.542 1.00 52.25 114 ASN A O 1
ATOM 911 N N . SER A 1 115 ? 32.308 -34.017 -17.518 1.00 48.12 115 SER A N 1
ATOM 912 C CA . SER A 1 115 ? 32.106 -35.463 -17.460 1.00 48.12 115 SER A CA 1
ATOM 913 C C . SER A 1 115 ? 33.370 -36.210 -17.883 1.00 48.12 115 SER A C 1
ATOM 915 O O . SER A 1 115 ? 33.290 -37.195 -18.610 1.00 48.12 115 SER A O 1
ATOM 917 N N . ASP A 1 116 ? 34.531 -35.746 -17.430 1.00 40.12 116 ASP A N 1
ATOM 918 C CA . ASP A 1 116 ? 35.795 -36.437 -17.625 1.00 40.12 116 ASP A CA 1
ATOM 919 C C . ASP A 1 116 ? 36.120 -37.172 -16.330 1.00 40.12 116 ASP A C 1
ATOM 921 O O . ASP A 1 116 ? 36.864 -36.717 -15.462 1.00 40.12 116 ASP A O 1
ATOM 925 N N . MET A 1 117 ? 35.507 -38.348 -16.199 1.00 46.41 117 MET A N 1
ATOM 926 C CA . MET A 1 117 ? 35.948 -39.371 -15.263 1.00 46.41 117 MET A CA 1
ATOM 927 C C . MET A 1 117 ? 37.292 -39.910 -15.777 1.00 46.41 117 MET A C 1
ATOM 929 O O . MET A 1 117 ? 37.349 -40.920 -16.472 1.00 46.41 117 MET A O 1
ATOM 933 N N . SER A 1 118 ? 38.387 -39.217 -15.463 1.00 39.19 118 SER A N 1
ATOM 934 C CA . SER A 1 118 ? 39.730 -39.784 -15.556 1.00 39.19 118 SER A CA 1
ATOM 935 C C . SER A 1 118 ? 40.285 -39.934 -14.149 1.00 39.19 118 SER A C 1
ATOM 937 O O . SER A 1 118 ? 40.539 -38.958 -13.447 1.00 39.19 118 SER A O 1
ATOM 939 N N . ALA A 1 119 ? 40.427 -41.190 -13.739 1.00 47.25 119 ALA A N 1
ATOM 940 C CA . ALA A 1 119 ? 40.980 -41.590 -12.461 1.00 47.25 119 ALA A CA 1
ATOM 941 C C . ALA A 1 119 ? 42.419 -41.080 -12.298 1.00 47.25 119 ALA A C 1
ATOM 943 O O . ALA A 1 119 ? 43.307 -41.518 -13.027 1.00 47.25 119 ALA A O 1
ATOM 944 N N . ASN A 1 120 ? 42.647 -40.207 -11.315 1.00 37.56 120 ASN A N 1
ATOM 945 C CA . ASN A 1 120 ? 43.832 -40.278 -10.466 1.00 37.56 120 ASN A CA 1
ATOM 946 C C . ASN A 1 120 ? 43.600 -39.502 -9.158 1.00 37.56 120 ASN A C 1
ATOM 948 O O . ASN A 1 120 ? 43.140 -38.361 -9.182 1.00 37.56 120 ASN A O 1
ATOM 952 N N . ASP A 1 121 ? 43.921 -40.149 -8.039 1.00 42.38 121 ASP A N 1
ATOM 953 C CA . ASP A 1 121 ? 43.963 -39.602 -6.679 1.00 42.38 121 ASP A CA 1
ATOM 954 C C . ASP A 1 121 ? 44.684 -38.250 -6.611 1.00 42.38 121 ASP A C 1
ATOM 956 O O . ASP A 1 121 ? 45.704 -38.103 -7.277 1.00 42.38 121 ASP A O 1
ATOM 960 N N . GLN A 1 122 ? 44.213 -37.311 -5.772 1.00 35.88 122 GLN A N 1
ATOM 961 C CA . GLN A 1 122 ? 44.861 -36.896 -4.507 1.00 35.88 122 GLN A CA 1
ATOM 962 C C . GLN A 1 122 ? 43.899 -36.037 -3.657 1.00 35.88 122 GLN A C 1
ATOM 964 O O . GLN A 1 122 ? 43.147 -35.208 -4.166 1.00 35.88 122 GLN A O 1
ATOM 969 N N . MET A 1 123 ? 43.941 -36.259 -2.342 1.00 45.12 123 MET A N 1
ATOM 970 C CA . MET A 1 123 ? 43.172 -35.582 -1.294 1.00 45.12 123 MET A CA 1
ATOM 971 C C . MET A 1 123 ? 43.301 -34.049 -1.337 1.00 45.12 123 MET A C 1
ATOM 973 O O . MET A 1 123 ? 44.400 -33.512 -1.230 1.00 45.12 123 MET A O 1
ATOM 977 N N . ALA A 1 124 ? 42.165 -33.353 -1.350 1.00 33.56 124 ALA A N 1
ATOM 978 C CA . ALA A 1 124 ? 42.024 -32.013 -0.789 1.00 33.56 124 ALA A CA 1
ATOM 979 C C . ALA A 1 124 ? 40.586 -31.857 -0.276 1.00 33.56 124 ALA A C 1
ATOM 981 O O . ALA A 1 124 ? 39.630 -31.960 -1.045 1.00 33.56 124 ALA A O 1
ATOM 982 N N . GLU A 1 125 ? 40.434 -31.647 1.034 1.00 42.91 125 GLU A N 1
ATOM 983 C CA . GLU A 1 125 ? 39.184 -31.207 1.653 1.00 42.91 125 GLU A CA 1
ATOM 984 C C . GLU A 1 125 ? 38.744 -29.883 1.015 1.00 42.91 125 GLU A C 1
ATOM 986 O O . GLU A 1 125 ? 39.188 -28.807 1.409 1.00 42.91 125 GLU A O 1
ATOM 991 N N . ASN A 1 126 ? 37.851 -29.946 0.033 1.00 38.31 126 ASN A N 1
ATOM 992 C CA . ASN A 1 126 ? 37.098 -28.778 -0.389 1.00 38.31 126 ASN A CA 1
ATOM 993 C C . ASN A 1 126 ? 35.791 -28.760 0.398 1.00 38.31 126 ASN A C 1
ATOM 995 O O . ASN A 1 126 ? 34.811 -29.425 0.063 1.00 38.31 126 ASN A O 1
ATOM 999 N N . VAL A 1 127 ? 35.820 -27.990 1.487 1.00 42.78 127 VAL A N 1
ATOM 1000 C CA . VAL A 1 127 ? 34.652 -27.360 2.114 1.00 42.78 127 VAL A CA 1
ATOM 1001 C C . VAL A 1 127 ? 33.651 -26.984 1.012 1.00 42.78 127 VAL A C 1
ATOM 1003 O O . VAL A 1 127 ? 34.087 -26.374 0.034 1.00 42.78 127 VAL A O 1
ATOM 1006 N N . PRO A 1 128 ? 32.342 -27.292 1.115 1.00 42.62 128 PRO A N 1
ATOM 1007 C CA . PRO A 1 128 ? 31.387 -26.887 0.090 1.00 42.62 128 PRO A CA 1
ATOM 1008 C C . PRO A 1 128 ? 31.270 -25.357 0.105 1.00 42.62 128 PRO A C 1
ATOM 1010 O O . PRO A 1 128 ? 30.502 -24.759 0.861 1.00 42.62 128 PRO A O 1
ATOM 1013 N N . SER A 1 129 ? 32.097 -24.711 -0.712 1.00 39.81 129 SER A N 1
ATOM 1014 C CA . SER A 1 129 ? 32.172 -23.274 -0.883 1.00 39.81 129 SER A CA 1
ATOM 1015 C C . SER A 1 129 ? 31.019 -22.816 -1.760 1.00 39.81 129 SER A C 1
ATOM 1017 O O . SER A 1 129 ? 30.986 -23.111 -2.946 1.00 39.81 129 SER A O 1
ATOM 1019 N N . LEU A 1 130 ? 30.105 -22.050 -1.163 1.00 48.78 130 LEU A N 1
ATOM 1020 C CA . LEU A 1 130 ? 29.480 -20.848 -1.736 1.00 48.78 130 LEU A CA 1
ATOM 1021 C C . LEU A 1 130 ? 28.715 -20.950 -3.080 1.00 48.78 130 LEU A C 1
ATOM 1023 O O . LEU A 1 130 ? 28.217 -19.934 -3.556 1.00 48.78 130 LEU A O 1
ATOM 1027 N N . GLU A 1 131 ? 28.570 -22.121 -3.691 1.00 46.31 131 GLU A N 1
ATOM 1028 C CA . GLU A 1 131 ? 28.056 -22.234 -5.063 1.00 46.31 131 GLU A CA 1
ATOM 1029 C C . GLU A 1 131 ? 26.537 -22.477 -5.120 1.00 46.31 131 GLU A C 1
ATOM 1031 O O . GLU A 1 131 ? 25.845 -21.973 -6.002 1.00 46.31 131 GLU A O 1
ATOM 1036 N N . ASN A 1 132 ? 25.961 -23.093 -4.084 1.00 39.81 132 ASN A N 1
ATOM 1037 C CA . ASN A 1 132 ? 24.527 -23.413 -4.031 1.00 39.81 132 ASN A CA 1
ATOM 1038 C C . ASN A 1 132 ? 23.607 -22.251 -3.605 1.00 39.81 132 ASN A C 1
ATOM 1040 O O . ASN A 1 132 ? 22.405 -22.442 -3.441 1.00 39.81 132 ASN A O 1
ATOM 1044 N N . LYS A 1 133 ? 24.134 -21.032 -3.425 1.00 43.88 133 LYS A N 1
ATOM 1045 C CA . LYS A 1 133 ? 23.332 -19.864 -3.005 1.00 43.88 133 LYS A CA 1
ATOM 1046 C C . LYS A 1 133 ? 22.912 -18.948 -4.163 1.00 43.88 133 LYS A C 1
ATOM 1048 O O . LYS A 1 133 ? 22.286 -17.924 -3.918 1.00 43.88 133 LYS A O 1
ATOM 1053 N N . LYS A 1 134 ? 23.268 -19.261 -5.416 1.00 45.34 134 LYS A N 1
ATOM 1054 C CA . LYS A 1 134 ? 23.285 -18.274 -6.517 1.00 45.34 134 LYS A CA 1
ATOM 1055 C C . LYS A 1 134 ? 22.163 -18.368 -7.559 1.00 45.34 134 LYS A C 1
ATOM 1057 O O . LYS A 1 134 ? 22.244 -17.702 -8.583 1.00 45.34 134 LYS A O 1
ATOM 1062 N N . LEU A 1 135 ? 21.082 -19.092 -7.264 1.00 46.28 135 LEU A N 1
ATOM 1063 C CA . LEU A 1 135 ? 19.805 -19.002 -7.994 1.00 46.28 135 LEU A CA 1
ATOM 1064 C C . LEU A 1 135 ? 18.744 -18.231 -7.188 1.00 46.28 135 LEU A C 1
ATOM 1066 O O . LEU A 1 135 ? 17.553 -18.525 -7.251 1.00 46.28 135 LEU A O 1
ATOM 1070 N N . MET A 1 136 ? 19.154 -17.250 -6.380 1.00 52.44 136 MET A N 1
ATOM 1071 C CA . MET A 1 136 ? 18.189 -16.374 -5.717 1.00 52.44 136 MET A CA 1
ATOM 1072 C C . MET A 1 136 ? 17.650 -15.378 -6.745 1.00 52.44 136 MET A C 1
ATOM 1074 O O . MET A 1 136 ? 18.393 -14.522 -7.223 1.00 52.44 136 MET A O 1
ATOM 1078 N N . LYS A 1 137 ? 16.364 -15.516 -7.094 1.00 56.59 137 LYS A N 1
ATOM 1079 C CA . LYS A 1 137 ? 15.582 -14.531 -7.856 1.00 56.59 137 LYS A CA 1
ATOM 1080 C C . LYS A 1 137 ? 15.858 -13.131 -7.290 1.00 56.59 137 LYS A C 1
ATOM 1082 O O . LYS A 1 137 ? 15.654 -12.898 -6.102 1.00 56.59 137 LYS A O 1
ATOM 1087 N N . GLN A 1 138 ? 16.370 -12.243 -8.134 1.00 67.12 138 GLN A N 1
ATOM 1088 C CA . GLN A 1 138 ? 16.840 -10.910 -7.746 1.00 67.12 138 GLN A CA 1
ATOM 1089 C C . GLN A 1 138 ? 15.734 -9.875 -7.952 1.00 67.12 138 GLN A C 1
ATOM 1091 O O . GLN A 1 138 ? 14.896 -10.055 -8.832 1.00 67.12 138 GLN A O 1
ATOM 1096 N N . MET A 1 139 ? 15.750 -8.807 -7.151 1.00 69.81 139 MET A N 1
ATOM 1097 C CA . MET A 1 139 ? 14.677 -7.811 -7.104 1.00 69.81 139 MET A CA 1
ATOM 1098 C C . MET A 1 139 ? 14.985 -6.604 -8.008 1.00 69.81 139 MET A C 1
ATOM 1100 O O . MET A 1 139 ? 16.011 -5.943 -7.826 1.00 69.81 139 MET A O 1
ATOM 1104 N N . ASN A 1 140 ? 14.125 -6.318 -8.990 1.00 82.38 140 ASN A N 1
ATOM 1105 C CA . ASN A 1 140 ? 14.245 -5.148 -9.877 1.00 82.38 140 ASN A CA 1
ATOM 1106 C C . ASN A 1 140 ? 13.821 -3.845 -9.166 1.00 82.38 140 ASN A C 1
ATOM 1108 O O . ASN A 1 140 ? 13.088 -3.894 -8.186 1.00 82.38 140 ASN A O 1
ATOM 1112 N N . ASP A 1 141 ? 14.215 -2.667 -9.670 1.00 82.56 141 ASP A N 1
ATOM 1113 C CA . ASP A 1 141 ? 13.814 -1.378 -9.073 1.00 82.56 141 ASP A CA 1
ATOM 1114 C C . ASP A 1 141 ? 12.287 -1.216 -9.028 1.00 82.56 141 ASP A C 1
ATOM 1116 O O . ASP A 1 141 ? 11.751 -0.771 -8.013 1.00 82.56 141 ASP A O 1
ATOM 1120 N N . ASP A 1 142 ? 11.583 -1.664 -10.069 1.00 83.38 142 ASP A N 1
ATOM 1121 C CA . ASP A 1 142 ? 10.117 -1.662 -10.091 1.00 83.38 142 ASP A CA 1
ATOM 1122 C C . ASP A 1 142 ? 9.529 -2.584 -9.015 1.00 83.38 142 ASP A C 1
ATOM 1124 O O . ASP A 1 142 ? 8.541 -2.237 -8.374 1.00 83.38 142 ASP A O 1
ATOM 1128 N N . GLU A 1 143 ? 10.162 -3.734 -8.760 1.00 84.38 143 GLU A N 1
ATOM 1129 C CA . GLU A 1 143 ? 9.749 -4.655 -7.696 1.00 84.38 143 GLU A CA 1
ATOM 1130 C C . GLU A 1 143 ? 10.050 -4.066 -6.311 1.00 84.38 143 GLU A C 1
ATOM 1132 O O . GLU A 1 143 ? 9.242 -4.211 -5.396 1.00 84.38 143 GLU A O 1
ATOM 1137 N N . ILE A 1 144 ? 11.174 -3.351 -6.153 1.00 86.69 144 ILE A N 1
ATOM 1138 C CA . ILE A 1 144 ? 11.517 -2.619 -4.924 1.00 86.69 144 ILE A CA 1
ATOM 1139 C C . ILE A 1 144 ? 10.485 -1.542 -4.635 1.00 86.69 144 ILE A C 1
ATOM 1141 O O . ILE A 1 144 ? 9.978 -1.473 -3.514 1.00 86.69 144 ILE A O 1
ATOM 1145 N N . VAL A 1 145 ? 10.137 -0.727 -5.626 1.00 87.31 145 VAL A N 1
ATOM 1146 C CA . VAL A 1 145 ? 9.119 0.314 -5.470 1.00 87.31 145 VAL A CA 1
ATOM 1147 C C . VAL A 1 145 ? 7.749 -0.309 -5.196 1.00 87.31 145 VAL A C 1
ATOM 1149 O O . VAL A 1 145 ? 7.088 0.114 -4.250 1.00 87.31 145 VAL A O 1
ATOM 1152 N N . ALA A 1 146 ? 7.345 -1.344 -5.937 1.00 86.50 146 ALA A N 1
ATOM 1153 C CA . ALA A 1 146 ? 6.061 -2.016 -5.739 1.00 86.50 146 ALA A CA 1
ATOM 1154 C C . ALA A 1 146 ? 5.932 -2.618 -4.332 1.00 86.50 146 ALA A C 1
ATOM 1156 O O . ALA A 1 146 ? 4.953 -2.349 -3.636 1.00 86.50 146 ALA A O 1
ATOM 1157 N N . ASN A 1 147 ? 6.945 -3.356 -3.868 1.00 87.69 147 ASN A N 1
ATOM 1158 C CA . ASN A 1 147 ? 6.943 -3.920 -2.519 1.00 87.69 147 ASN A CA 1
ATOM 1159 C C . ASN A 1 147 ? 6.971 -2.824 -1.448 1.00 87.69 147 ASN A C 1
ATOM 1161 O O . ASN A 1 147 ? 6.292 -2.945 -0.433 1.00 87.69 147 ASN A O 1
ATOM 1165 N N . THR A 1 148 ? 7.699 -1.728 -1.676 1.00 86.94 148 THR A N 1
ATOM 1166 C CA . THR A 1 148 ? 7.709 -0.573 -0.762 1.00 86.94 148 THR A CA 1
ATOM 1167 C C . THR A 1 148 ? 6.306 0.006 -0.587 1.00 86.94 148 THR A C 1
ATOM 1169 O O . THR A 1 148 ? 5.875 0.221 0.544 1.00 86.94 148 THR A O 1
ATOM 1172 N N . VAL A 1 149 ? 5.588 0.230 -1.691 1.00 86.31 149 VAL A N 1
ATOM 1173 C CA . VAL A 1 149 ? 4.212 0.746 -1.663 1.00 86.31 149 VAL A CA 1
ATOM 1174 C C . VAL A 1 149 ? 3.278 -0.241 -0.962 1.00 86.31 149 VAL A C 1
ATOM 1176 O O . VAL A 1 149 ? 2.530 0.168 -0.080 1.00 86.31 149 VAL A O 1
ATOM 1179 N N . LEU A 1 150 ? 3.391 -1.537 -1.269 1.00 87.56 150 LEU A N 1
ATOM 1180 C CA . LEU A 1 150 ? 2.575 -2.589 -0.660 1.00 87.56 150 LEU A CA 1
ATOM 1181 C C . LEU A 1 150 ? 2.738 -2.650 0.866 1.00 87.56 150 LEU A C 1
ATOM 1183 O O . LEU A 1 150 ? 1.753 -2.650 1.600 1.00 87.56 150 LEU A O 1
ATOM 1187 N N . PHE A 1 151 ? 3.980 -2.685 1.359 1.00 88.56 151 PHE A N 1
ATOM 1188 C CA . PHE A 1 151 ? 4.250 -2.716 2.799 1.00 88.56 151 PHE A CA 1
ATOM 1189 C C . PHE A 1 151 ? 3.814 -1.426 3.502 1.00 88.56 151 PHE A C 1
ATOM 1191 O O . PHE A 1 151 ? 3.436 -1.463 4.673 1.00 88.56 151 PHE A O 1
ATOM 1198 N N . PHE A 1 152 ? 3.879 -0.288 2.810 1.00 86.25 152 PHE A N 1
ATOM 1199 C CA . PHE A 1 152 ? 3.407 0.985 3.337 1.00 86.25 152 PHE A CA 1
ATOM 1200 C C . PHE A 1 152 ? 1.884 1.000 3.500 1.00 86.25 152 PHE A C 1
ATOM 1202 O O . PHE A 1 152 ? 1.408 1.301 4.590 1.00 86.25 152 PHE A O 1
ATOM 1209 N N . GLU A 1 153 ? 1.137 0.630 2.461 1.00 83.75 153 GLU A N 1
ATOM 1210 C CA . GLU A 1 153 ? -0.330 0.621 2.466 1.00 83.75 153 GLU A CA 1
ATOM 1211 C C . GLU A 1 153 ? -0.881 -0.374 3.494 1.00 83.75 153 GLU A C 1
ATOM 1213 O O . GLU A 1 153 ? -1.603 0.016 4.415 1.00 83.75 153 GLU A O 1
ATOM 1218 N N . ALA A 1 154 ? -0.431 -1.632 3.423 1.00 87.38 154 ALA A N 1
ATOM 1219 C CA . ALA A 1 154 ? -0.861 -2.682 4.343 1.00 87.38 154 ALA A CA 1
ATOM 1220 C C . ALA A 1 154 ? -0.501 -2.358 5.802 1.00 87.38 154 ALA A C 1
ATOM 1222 O O . ALA A 1 154 ? -1.282 -2.616 6.719 1.00 87.38 154 ALA A O 1
ATOM 1223 N N . GLY A 1 155 ? 0.683 -1.779 6.028 1.00 87.19 155 GLY A N 1
ATOM 1224 C CA . GLY A 1 155 ? 1.123 -1.370 7.357 1.00 87.19 155 GLY A CA 1
ATOM 1225 C C . GLY A 1 155 ? 0.328 -0.184 7.894 1.00 87.19 155 GLY A C 1
ATOM 1226 O O . GLY A 1 155 ? 0.010 -0.151 9.079 1.00 87.19 155 GLY A O 1
ATOM 1227 N N . TYR A 1 156 ? -0.010 0.784 7.045 1.00 86.62 156 TYR A N 1
ATOM 1228 C CA . TYR A 1 156 ? -0.713 1.992 7.458 1.00 86.62 156 TYR A CA 1
ATOM 1229 C C . TYR A 1 156 ? -2.173 1.712 7.840 1.00 86.62 156 TYR A C 1
ATOM 1231 O O . TYR A 1 156 ? -2.598 2.093 8.932 1.00 86.62 156 TYR A O 1
ATOM 1239 N N . GLU A 1 157 ? -2.937 1.024 6.992 1.00 86.00 157 GLU A N 1
ATOM 1240 C CA . GLU A 1 157 ? -4.370 0.787 7.226 1.00 86.00 157 GLU A CA 1
ATOM 1241 C C . GLU A 1 157 ? -4.611 -0.087 8.466 1.00 86.00 157 GLU A C 1
ATOM 1243 O O . GLU A 1 157 ? -5.404 0.255 9.348 1.00 86.00 157 GLU A O 1
ATOM 1248 N N . THR A 1 158 ? -3.868 -1.189 8.585 1.00 90.81 158 THR A N 1
ATOM 1249 C CA . THR A 1 158 ? -4.036 -2.134 9.697 1.00 90.81 158 THR A CA 1
ATOM 1250 C C . THR A 1 158 ? -3.622 -1.528 11.035 1.00 90.81 158 THR A C 1
ATOM 1252 O O . THR A 1 158 ? -4.358 -1.648 12.015 1.00 90.81 158 THR A O 1
ATOM 1255 N N . THR A 1 159 ? -2.478 -0.835 11.096 1.00 92.00 159 THR A N 1
ATOM 1256 C CA . THR A 1 159 ? -1.997 -0.244 12.355 1.00 92.00 159 THR A CA 1
ATOM 1257 C C . THR A 1 159 ? -2.812 0.972 12.776 1.00 92.00 159 THR A C 1
ATOM 1259 O O . THR A 1 159 ? -3.065 1.124 13.969 1.00 92.00 159 THR A O 1
ATOM 1262 N N . SER A 1 160 ? -3.268 1.809 11.836 1.00 89.81 160 SER A N 1
ATOM 1263 C CA . SER A 1 160 ? -4.142 2.946 12.157 1.00 89.81 160 SER A CA 1
ATOM 1264 C C . SER A 1 160 ? -5.493 2.479 12.700 1.00 89.81 160 SER A C 1
ATOM 1266 O O . SER A 1 160 ? -5.941 2.989 13.726 1.00 89.81 160 SER A O 1
ATOM 1268 N N . THR A 1 161 ? -6.089 1.450 12.092 1.00 90.81 161 THR A N 1
ATOM 1269 C CA . THR A 1 161 ? -7.343 0.845 12.565 1.00 90.81 161 THR A CA 1
ATOM 1270 C C . THR A 1 161 ? -7.169 0.185 13.931 1.00 90.81 161 THR A C 1
ATOM 1272 O O . THR A 1 161 ? -7.975 0.410 14.835 1.00 90.81 161 THR A O 1
ATOM 1275 N N . ALA A 1 162 ? -6.094 -0.586 14.124 1.00 95.06 162 ALA A N 1
ATOM 1276 C CA . ALA A 1 162 ? -5.794 -1.204 15.412 1.00 95.06 162 ALA A CA 1
ATOM 1277 C C . ALA A 1 162 ? -5.595 -0.150 16.510 1.00 95.06 162 ALA A C 1
ATOM 1279 O O . ALA A 1 162 ? -6.151 -0.284 17.597 1.00 95.06 162 ALA A O 1
ATOM 1280 N N . LEU A 1 163 ? -4.856 0.926 16.222 1.00 93.81 163 LEU A N 1
ATOM 1281 C CA . LEU A 1 163 ? -4.641 2.017 17.168 1.00 93.81 163 LEU A CA 1
ATOM 1282 C C . LEU A 1 163 ? -5.951 2.741 17.504 1.00 93.81 163 LEU A C 1
ATOM 1284 O O . LEU A 1 163 ? -6.195 3.031 18.672 1.00 93.81 163 LEU A O 1
ATOM 1288 N N . ALA A 1 164 ? -6.812 2.986 16.512 1.00 92.56 164 ALA A N 1
ATOM 1289 C CA . ALA A 1 164 ? -8.131 3.573 16.735 1.00 92.56 164 ALA A CA 1
ATOM 1290 C C . ALA A 1 164 ? -8.992 2.696 17.658 1.00 92.56 164 ALA A C 1
ATOM 1292 O O . ALA A 1 164 ? -9.627 3.212 18.576 1.00 92.56 164 ALA A O 1
ATOM 1293 N N . PHE A 1 165 ? -8.965 1.374 17.465 1.00 94.44 165 PHE A N 1
ATOM 1294 C CA . PHE A 1 165 ? -9.670 0.433 18.333 1.00 94.44 165 PHE A CA 1
ATOM 1295 C C . PHE A 1 165 ? -9.096 0.416 19.753 1.00 94.44 165 PHE A C 1
ATOM 1297 O O . PHE A 1 165 ? -9.850 0.481 20.718 1.00 94.44 165 PHE A O 1
ATOM 1304 N N . VAL A 1 166 ? -7.768 0.389 19.894 1.00 94.25 166 VAL A N 1
ATOM 13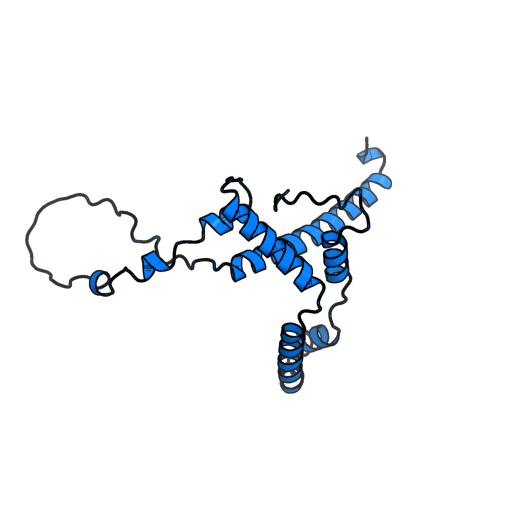05 C CA . VAL A 1 166 ? -7.102 0.452 21.203 1.00 94.25 166 VAL A CA 1
ATOM 1306 C C . VAL A 1 166 ? -7.498 1.723 21.948 1.00 94.25 166 VAL A C 1
ATOM 1308 O O . VAL A 1 166 ? -7.913 1.642 23.098 1.00 94.25 166 VAL A O 1
ATOM 1311 N N . ILE A 1 167 ? -7.442 2.886 21.293 1.00 93.12 167 ILE A N 1
ATOM 1312 C CA . ILE A 1 167 ? -7.851 4.160 21.899 1.00 93.12 167 ILE A CA 1
ATOM 1313 C C . ILE A 1 167 ? -9.329 4.119 22.302 1.00 93.12 167 ILE A C 1
ATOM 1315 O O . ILE A 1 167 ? -9.671 4.553 23.397 1.00 93.12 167 ILE A O 1
ATOM 1319 N N . HIS A 1 168 ? -10.198 3.569 21.452 1.00 93.69 168 HIS A N 1
ATOM 1320 C CA . HIS A 1 168 ? -11.619 3.424 21.763 1.00 93.69 168 HIS A CA 1
ATOM 1321 C C . HIS A 1 168 ? -11.862 2.568 23.015 1.00 93.69 168 HIS A C 1
ATOM 1323 O O . HIS A 1 168 ? -12.693 2.920 23.848 1.00 93.69 168 HIS A O 1
ATOM 1329 N N . VAL A 1 169 ? -11.123 1.466 23.169 1.00 93.31 169 VAL A N 1
ATOM 1330 C CA . VAL A 1 169 ? -11.209 0.606 24.356 1.00 93.31 169 VAL A CA 1
ATOM 1331 C C . VAL A 1 169 ? -10.665 1.319 25.592 1.00 93.31 169 VAL A C 1
ATOM 1333 O O . VAL A 1 169 ? -11.319 1.270 26.629 1.00 93.31 169 VAL A O 1
ATOM 1336 N N . LEU A 1 170 ? -9.522 2.003 25.490 1.00 93.25 170 LEU A N 1
ATOM 1337 C CA . LEU A 1 170 ? -8.908 2.712 26.618 1.00 93.25 170 LEU A CA 1
ATOM 1338 C C . LEU A 1 170 ? -9.819 3.814 27.171 1.00 93.25 170 LEU A C 1
ATOM 1340 O O . LEU A 1 170 ? -10.054 3.858 28.370 1.00 93.25 170 LEU A O 1
ATOM 1344 N N . VAL A 1 171 ? -10.411 4.636 26.299 1.00 92.50 171 VAL A N 1
ATOM 1345 C CA . VAL A 1 171 ? -11.322 5.721 26.712 1.00 92.50 171 VAL A CA 1
ATOM 1346 C C . VAL A 1 171 ? -12.580 5.195 27.417 1.00 92.50 171 VAL A C 1
ATOM 1348 O O . VAL A 1 171 ? -13.165 5.897 28.235 1.00 92.50 171 VAL A O 1
ATOM 1351 N N . ASN A 1 172 ? -12.998 3.963 27.120 1.00 90.62 172 ASN A N 1
ATOM 1352 C CA . ASN A 1 172 ? -14.193 3.358 27.707 1.00 90.62 172 ASN A CA 1
ATOM 1353 C C . ASN A 1 172 ? -13.909 2.499 28.954 1.00 90.62 172 ASN A C 1
ATOM 1355 O O . ASN A 1 172 ? -14.863 2.022 29.565 1.00 90.62 172 ASN A O 1
ATOM 1359 N N . ASN A 1 173 ? -12.641 2.268 29.315 1.00 91.38 173 ASN A N 1
ATOM 1360 C CA . ASN A 1 173 ? -12.235 1.425 30.445 1.00 91.38 173 ASN A CA 1
ATOM 1361 C C . ASN A 1 173 ? -11.115 2.126 31.232 1.00 91.38 173 ASN A C 1
ATOM 1363 O O . ASN A 1 173 ? -9.931 1.820 31.070 1.00 91.38 173 ASN A O 1
ATOM 1367 N N . GLU A 1 174 ? -11.499 3.102 32.062 1.00 82.88 174 GLU A N 1
ATOM 1368 C CA . GLU A 1 174 ? -10.577 3.920 32.868 1.00 82.88 174 GLU A CA 1
ATOM 1369 C C . GLU A 1 174 ? -9.710 3.076 33.821 1.00 82.88 174 GLU A C 1
ATOM 1371 O O . GLU A 1 174 ? -8.571 3.437 34.096 1.00 82.88 174 GLU A O 1
ATOM 1376 N N . ASP A 1 175 ? -10.206 1.914 34.249 1.00 86.50 175 ASP A N 1
ATOM 1377 C CA . ASP A 1 175 ? -9.508 0.937 35.090 1.00 86.50 175 ASP A CA 1
ATOM 1378 C C . ASP A 1 175 ? -8.300 0.271 34.410 1.00 86.50 175 ASP A C 1
ATOM 1380 O O . ASP A 1 175 ? -7.403 -0.214 35.094 1.00 86.50 175 ASP A O 1
ATOM 1384 N N . ILE A 1 176 ? -8.271 0.242 33.073 1.00 80.50 176 ILE A N 1
ATOM 1385 C CA . ILE A 1 176 ? -7.150 -0.273 32.267 1.00 80.50 176 ILE A CA 1
ATOM 1386 C C . ILE A 1 176 ? -6.202 0.870 31.853 1.00 80.50 176 ILE A C 1
ATOM 1388 O O . ILE A 1 176 ? -5.064 0.623 31.453 1.00 80.50 176 ILE A O 1
ATOM 1392 N N . GLN A 1 177 ? -6.682 2.117 31.889 1.00 73.75 177 GLN A N 1
ATOM 1393 C CA . GLN A 1 177 ? -5.930 3.298 31.467 1.00 73.75 177 GLN A CA 1
ATOM 1394 C C . GLN A 1 177 ? -4.956 3.808 32.547 1.00 73.75 177 GLN A C 1
ATOM 1396 O O . GLN A 1 177 ? -3.953 4.431 32.184 1.00 73.75 177 GLN A O 1
ATOM 1401 N N . GLU A 1 178 ? -5.250 3.570 33.833 1.00 59.31 178 GLU A N 1
ATOM 1402 C CA . GLU A 1 178 ? -4.339 3.826 34.970 1.00 59.31 178 GLU A CA 1
ATOM 1403 C C . GLU A 1 178 ? -3.187 2.809 35.059 1.00 59.31 178 GLU A C 1
ATOM 1405 O O . GLU A 1 178 ? -2.042 3.262 35.309 1.00 59.31 178 GLU A O 1
#

Solvent-accessible surface area (backbone atoms only — not comparable to full-atom values): 11153 Å² total; per-residue (Å²): 117,71,79,73,73,91,70,60,51,90,84,34,88,80,31,67,66,54,50,29,51,48,51,52,71,69,47,69,78,55,63,69,58,55,49,47,68,75,40,62,90,50,42,85,63,47,49,60,52,48,54,51,51,54,51,51,53,63,72,59,62,80,48,46,61,48,56,53,50,51,52,46,45,51,52,54,53,50,47,67,73,66,69,68,87,57,102,37,61,61,44,56,54,55,71,54,40,71,67,67,74,68,56,77,69,60,59,74,80,76,72,59,79,78,86,70,90,69,93,73,92,79,95,72,93,72,70,91,68,84,66,92,70,76,82,65,87,66,57,49,72,68,53,48,39,50,50,51,51,51,56,50,52,60,50,48,57,54,50,52,51,51,50,53,51,51,50,56,52,39,76,73,34,64,88,79,62,113

Nearest PDB structures (foldseek):
  6h4j-assembly1_A-3  TM=2.895E-01  e=9.969E+00  Homo sapiens

Mean predicted aligned error: 14.7 Å

pLDDT: mean 72.12, std 15.73, range [33.56, 95.06]